Protein AF-A0A419E2U8-F1 (afdb_monomer)

Radius of gyration: 15.97 Å; Cα contacts (8 Å, |Δi|>4): 350; chains: 1; bounding box: 41×36×39 Å

pLDDT: mean 82.04, std 13.64, range [42.69, 96.94]

Solvent-accessible surface area (backbone atoms only — not comparable to full-atom values): 11190 Å² total; per-residue (Å²): 131,61,58,68,60,50,24,35,53,51,49,56,46,41,48,72,59,41,67,82,47,92,55,50,79,77,47,72,40,82,91,76,31,38,36,32,27,41,27,48,55,32,80,34,79,90,74,72,41,79,43,27,34,20,37,41,34,72,68,65,92,64,87,49,47,66,54,50,54,51,47,52,36,51,36,53,30,52,52,39,51,45,44,72,74,39,67,88,48,46,83,31,38,56,82,36,66,28,40,28,19,40,77,90,64,47,58,69,38,33,38,27,50,30,80,27,60,81,73,74,36,58,72,46,78,64,30,61,64,56,68,68,58,42,66,73,66,37,68,93,38,43,37,75,84,41,43,42,57,24,19,28,30,45,68,95,41,70,34,39,80,45,57,61,68,57,47,55,89,83,60,58,69,73,64,33,70,80,34,75,60,40,60,42,36,52,51,42,62,77,45,40,76,61,36,49,45,39,46,80,78,42,101

Nearest PDB structures (foldseek):
  5flf-assembly4_D  TM=5.227E-01  e=3.145E-01  Homo sapiens
  6p68-assembly2_B  TM=4.411E-01  e=4.607E-01  Homo sapiens
  4xcu-assembly1_A  TM=4.404E-01  e=1.196E+00  Homo sapiens
  5osy-assembly1_A  TM=3.918E-01  e=5.167E+00  Homo sapiens
  6fg9-assembly1_A  TM=4.759E-01  e=7.568E+00  Mus musculus

Mean predicted aligned error: 6.58 Å

Sequence (203 aa):
MYYLSRNKEVIAEAKRFFIPKKGIRVGDTSSAGVAFTLLGSFPSLVLGREVFIGLKEYTESGDNTWRLKLRATLELSTITIIAEHIEQMREDLPAFYALLKDVKGIPIGILMEDFSEGGKVHISGTCSIPSEVTSLFGEDVLESDYTCNAGFYVGNRIKYGDFYPFFQTYQMEKALARHPMNQVMRLVTRNMWKHTFRLGKDL

Structure (mmCIF, N/CA/C/O backbone):
data_AF-A0A419E2U8-F1
#
_entry.id   AF-A0A419E2U8-F1
#
loop_
_atom_site.group_PDB
_atom_site.id
_atom_site.type_symbol
_atom_site.label_atom_id
_atom_site.label_alt_id
_atom_site.label_comp_id
_atom_site.label_asym_id
_atom_site.label_entity_id
_atom_site.label_seq_id
_atom_site.pdbx_PDB_ins_code
_atom_site.Cartn_x
_atom_site.Cartn_y
_atom_site.Cartn_z
_atom_site.occupancy
_atom_site.B_iso_or_equiv
_atom_site.auth_seq_id
_atom_site.auth_comp_id
_atom_site.auth_asym_id
_atom_site.auth_atom_id
_atom_site.pdbx_PDB_model_num
ATOM 1 N N . MET A 1 1 ? -12.754 2.784 -12.036 1.00 66.81 1 MET A N 1
ATOM 2 C CA . MET A 1 1 ? -12.260 3.943 -11.252 1.00 66.81 1 MET A CA 1
ATOM 3 C C . MET A 1 1 ? -10.744 3.818 -11.123 1.00 66.81 1 MET A C 1
ATOM 5 O O . MET A 1 1 ? -10.289 2.711 -10.875 1.00 66.81 1 MET A O 1
ATOM 9 N N . TYR A 1 2 ? -9.972 4.898 -11.306 1.00 89.12 2 TYR A N 1
ATOM 10 C CA . TYR A 1 2 ? -8.511 4.877 -11.109 1.00 89.12 2 TYR A CA 1
ATOM 11 C C . TYR A 1 2 ? -8.144 4.565 -9.652 1.00 89.12 2 TYR A C 1
ATOM 13 O O . TYR A 1 2 ? -8.822 5.037 -8.733 1.00 89.12 2 TYR A O 1
ATOM 21 N N . TYR A 1 3 ? -7.057 3.814 -9.439 1.00 93.69 3 TYR A N 1
ATOM 22 C CA . TYR A 1 3 ? -6.659 3.337 -8.109 1.00 93.69 3 TYR A CA 1
ATOM 23 C C . TYR A 1 3 ? -6.489 4.480 -7.103 1.00 93.69 3 TYR A C 1
ATOM 25 O O . TYR A 1 3 ? -7.039 4.420 -6.007 1.00 93.69 3 TYR A O 1
ATOM 33 N N . LEU A 1 4 ? -5.793 5.560 -7.477 1.00 94.00 4 LEU A N 1
ATOM 34 C CA . LEU A 1 4 ? -5.556 6.696 -6.577 1.00 94.00 4 LEU A CA 1
ATOM 35 C C . LEU A 1 4 ? -6.850 7.410 -6.163 1.00 94.00 4 LEU A C 1
ATOM 37 O O . LEU A 1 4 ? -6.965 7.843 -5.015 1.00 94.00 4 LEU A O 1
ATOM 41 N N . SER A 1 5 ? -7.832 7.509 -7.062 1.00 94.19 5 SER A N 1
ATOM 42 C CA . SER A 1 5 ? -9.140 8.094 -6.742 1.00 94.19 5 SER A CA 1
ATOM 43 C C . SER A 1 5 ? -9.885 7.232 -5.727 1.00 94.19 5 SER A C 1
ATOM 45 O O . SER A 1 5 ? -10.277 7.744 -4.680 1.00 94.19 5 SER A O 1
ATOM 47 N N . ARG A 1 6 ? -9.963 5.914 -5.972 1.00 94.88 6 ARG A N 1
ATOM 48 C CA . ARG A 1 6 ? -10.552 4.947 -5.030 1.00 94.88 6 ARG A CA 1
ATOM 49 C C . ARG A 1 6 ? -9.846 4.992 -3.677 1.00 94.88 6 ARG A C 1
ATOM 51 O O . ARG A 1 6 ? -10.492 5.121 -2.647 1.00 94.88 6 ARG A O 1
ATOM 58 N N . ASN A 1 7 ? -8.514 4.946 -3.678 1.00 96.25 7 ASN A N 1
ATOM 59 C CA . ASN A 1 7 ? -7.695 4.961 -2.468 1.00 96.25 7 ASN A CA 1
ATOM 60 C C . ASN A 1 7 ? -7.979 6.204 -1.611 1.00 96.25 7 ASN A C 1
ATOM 62 O O . ASN A 1 7 ? -8.134 6.104 -0.399 1.00 96.25 7 ASN A O 1
ATOM 66 N N . LYS A 1 8 ? -8.097 7.383 -2.237 1.00 95.50 8 LYS A N 1
ATOM 67 C CA . LYS A 1 8 ? -8.453 8.626 -1.539 1.00 95.50 8 LYS A CA 1
ATOM 68 C C . LYS A 1 8 ? -9.823 8.526 -0.857 1.00 95.50 8 LYS A C 1
ATOM 70 O O . LYS A 1 8 ? -9.966 8.999 0.268 1.00 95.50 8 LYS A O 1
ATOM 75 N N . GLU A 1 9 ? -10.820 7.969 -1.538 1.00 96.19 9 GLU A N 1
ATOM 76 C CA . GLU A 1 9 ? -12.177 7.832 -0.999 1.00 96.19 9 GLU A CA 1
ATOM 77 C C . GLU A 1 9 ? -12.221 6.834 0.163 1.00 96.19 9 GLU A C 1
ATOM 79 O O . GLU A 1 9 ? -12.721 7.176 1.233 1.00 96.19 9 GLU A O 1
ATOM 84 N N . VAL A 1 10 ? -11.588 5.667 0.012 1.00 95.94 10 VAL A N 1
ATOM 85 C CA . VAL A 1 10 ? -11.498 4.650 1.075 1.00 95.94 10 VAL A CA 1
ATOM 86 C C . VAL A 1 10 ? -10.745 5.187 2.296 1.00 95.94 10 VAL A C 1
ATOM 88 O O . VAL A 1 10 ? -11.171 4.981 3.428 1.00 95.94 10 VAL A O 1
ATOM 91 N N . ILE A 1 11 ? -9.665 5.952 2.098 1.00 95.38 11 ILE A N 1
ATOM 92 C CA . ILE A 1 11 ? -8.964 6.622 3.204 1.00 95.38 11 ILE A CA 1
ATOM 93 C C . ILE A 1 11 ? -9.882 7.632 3.899 1.00 95.38 11 ILE A C 1
ATOM 95 O O . ILE A 1 11 ? -9.866 7.723 5.123 1.00 95.38 11 ILE A O 1
ATOM 99 N N . ALA A 1 12 ? -10.684 8.396 3.154 1.00 94.69 12 ALA A N 1
ATOM 100 C CA . ALA A 1 12 ? -11.620 9.347 3.750 1.00 94.69 12 ALA A CA 1
ATOM 101 C C . ALA A 1 12 ? -12.707 8.652 4.591 1.00 94.69 12 ALA A C 1
ATOM 103 O O . ALA A 1 12 ? -13.109 9.204 5.614 1.00 94.69 12 ALA A O 1
ATOM 104 N N . GLU A 1 13 ? -13.152 7.457 4.196 1.00 94.81 13 GLU A N 1
ATOM 105 C CA . GLU A 1 13 ? -14.046 6.613 5.001 1.00 94.81 13 GLU A CA 1
ATOM 106 C C . GLU A 1 13 ? -13.346 6.056 6.240 1.00 94.81 13 GLU A C 1
ATOM 108 O O . GLU A 1 13 ? -13.878 6.179 7.342 1.00 94.81 13 GLU A O 1
ATOM 113 N N . ALA A 1 14 ? -12.128 5.527 6.089 1.00 93.62 14 ALA A N 1
ATOM 114 C CA . ALA A 1 14 ? -11.343 5.026 7.213 1.00 93.62 14 ALA A CA 1
ATOM 115 C C . ALA A 1 14 ? -11.179 6.113 8.287 1.00 93.62 14 ALA A C 1
ATOM 117 O O . ALA A 1 14 ? -11.444 5.868 9.454 1.00 93.62 14 ALA A O 1
ATOM 118 N N . LYS A 1 15 ? -10.867 7.358 7.909 1.00 92.12 15 LYS A N 1
ATOM 119 C CA . LYS A 1 15 ? -10.757 8.483 8.862 1.00 92.12 15 LYS A CA 1
ATOM 120 C C . LYS A 1 15 ? -12.044 8.797 9.634 1.00 92.12 15 LYS A C 1
ATOM 122 O O . LYS A 1 15 ? -12.001 9.514 10.622 1.00 92.12 15 LYS A O 1
ATOM 127 N N . ARG A 1 16 ? -13.202 8.343 9.153 1.00 90.25 16 ARG A N 1
ATOM 128 C CA . ARG A 1 16 ? -14.502 8.576 9.801 1.00 90.25 16 ARG A CA 1
ATOM 129 C C . ARG A 1 16 ? -14.940 7.399 10.657 1.00 90.25 16 ARG A C 1
ATOM 131 O O . ARG A 1 16 ? -15.599 7.607 11.668 1.00 90.25 16 ARG A O 1
ATOM 138 N N . PHE A 1 17 ? -14.632 6.183 10.216 1.00 89.62 17 PHE A N 1
ATOM 139 C CA . PHE A 1 17 ? -15.236 4.968 10.759 1.00 89.62 17 PHE A CA 1
ATOM 140 C C . PHE A 1 17 ? -14.238 4.039 11.446 1.00 89.62 17 PHE A C 1
ATOM 142 O O . PHE A 1 17 ? -14.640 3.217 12.267 1.00 89.62 17 PHE A O 1
ATOM 149 N N . PHE A 1 18 ? -12.948 4.149 11.133 1.00 89.00 18 PHE A N 1
ATOM 150 C CA . PHE A 1 18 ? -11.931 3.292 11.718 1.00 89.00 18 PHE A CA 1
ATOM 151 C C . PHE A 1 18 ? -11.462 3.831 13.068 1.00 89.00 18 PHE A C 1
ATOM 153 O O . PHE A 1 18 ? -10.912 4.925 13.169 1.00 89.00 18 PHE A O 1
ATOM 160 N N . ILE A 1 19 ? -11.617 3.002 14.098 1.00 83.00 19 ILE A N 1
ATOM 161 C CA . ILE A 1 19 ? -11.071 3.231 15.433 1.00 83.00 19 ILE A CA 1
ATOM 162 C C . ILE A 1 19 ? -9.976 2.179 15.657 1.00 83.00 19 ILE A C 1
ATOM 164 O O . ILE A 1 19 ? -10.308 0.997 15.801 1.00 83.00 19 ILE A O 1
ATOM 168 N N . PRO A 1 20 ? -8.684 2.561 15.677 1.00 78.75 20 PRO A N 1
ATOM 169 C CA . PRO A 1 20 ? -7.601 1.612 15.869 1.00 78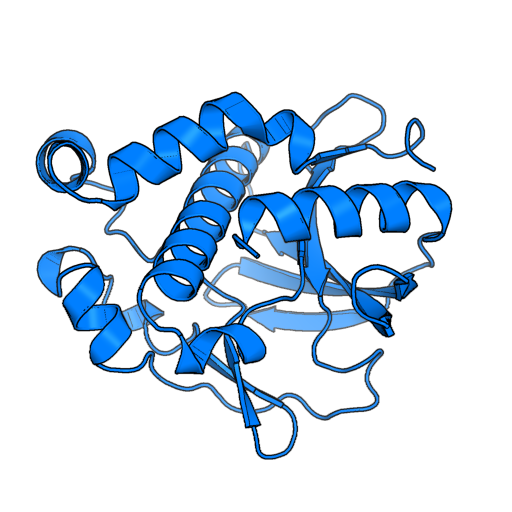.75 20 PRO A CA 1
ATOM 170 C C . PRO A 1 20 ? -7.734 0.901 17.207 1.00 78.75 20 PRO A C 1
ATOM 172 O O . PRO A 1 20 ? -7.899 1.530 18.255 1.00 78.75 20 PRO A O 1
ATOM 175 N N . LYS A 1 21 ? -7.618 -0.424 17.178 1.00 80.00 21 LYS A N 1
ATOM 176 C CA . LYS A 1 21 ? -7.523 -1.246 18.382 1.00 80.00 21 LYS A CA 1
ATOM 177 C C . LYS A 1 21 ? -6.061 -1.579 18.656 1.00 80.00 21 LYS A C 1
ATOM 179 O O . LYS A 1 21 ? -5.200 -1.442 17.786 1.00 80.00 21 LYS A O 1
ATOM 184 N N . LYS A 1 22 ? -5.775 -2.039 19.879 1.00 75.75 22 LYS A N 1
ATOM 185 C CA . LYS A 1 22 ? -4.474 -2.643 20.185 1.00 75.75 22 LYS A CA 1
ATOM 186 C C . LYS A 1 22 ? -4.270 -3.811 19.225 1.00 75.75 22 LYS A C 1
ATOM 188 O O . LYS A 1 22 ? -5.058 -4.755 19.237 1.00 75.75 22 LYS A O 1
ATOM 193 N N . GLY A 1 23 ? -3.255 -3.693 18.381 1.00 77.25 23 GLY A N 1
ATOM 194 C CA . GLY A 1 23 ? -3.074 -4.622 17.288 1.00 77.25 23 GLY A CA 1
ATOM 195 C C . GLY A 1 23 ? -2.450 -5.951 17.689 1.00 77.25 23 GLY A C 1
ATOM 196 O O . GLY A 1 23 ? -1.836 -6.071 18.752 1.00 77.25 23 GLY A O 1
ATOM 197 N N . ILE A 1 24 ? -2.612 -6.943 16.816 1.00 80.50 24 ILE A N 1
ATOM 198 C CA . ILE A 1 24 ? -1.982 -8.263 16.929 1.00 80.50 24 ILE A CA 1
ATOM 199 C C . ILE A 1 24 ? -0.955 -8.372 15.804 1.00 80.50 24 ILE A C 1
ATOM 201 O O . ILE A 1 24 ? -1.293 -8.176 14.638 1.00 80.50 24 ILE A O 1
ATOM 205 N N . ARG A 1 25 ? 0.302 -8.664 16.149 1.00 80.75 25 ARG A N 1
ATOM 206 C CA . ARG A 1 25 ? 1.360 -8.953 15.173 1.00 80.75 25 ARG A CA 1
ATOM 207 C C . ARG A 1 25 ? 1.021 -10.273 14.478 1.00 80.75 25 ARG A C 1
ATOM 209 O O . ARG A 1 25 ? 0.902 -11.292 15.152 1.00 80.75 25 ARG A O 1
ATOM 216 N N . VAL A 1 26 ? 0.856 -10.245 13.161 1.00 73.38 26 VAL A N 1
ATOM 217 C CA . VAL A 1 26 ? 0.439 -11.407 12.351 1.00 73.38 26 VAL A CA 1
ATOM 218 C C . VAL A 1 26 ? 1.459 -11.792 11.278 1.00 73.38 26 VAL A C 1
ATOM 220 O O . VAL A 1 26 ? 1.310 -12.831 10.647 1.00 73.38 26 VAL A O 1
ATOM 223 N N . GLY A 1 27 ? 2.515 -10.996 11.096 1.00 69.25 27 GLY A N 1
ATOM 224 C CA . GLY A 1 27 ? 3.609 -11.313 10.183 1.00 69.25 27 GLY A CA 1
ATOM 225 C C . GLY A 1 27 ? 4.912 -10.622 10.574 1.00 69.25 27 GLY A C 1
ATOM 226 O O . GLY A 1 27 ? 4.907 -9.508 11.112 1.00 69.25 27 GLY A O 1
ATOM 227 N N . ASP A 1 28 ? 6.022 -11.304 10.312 1.00 70.38 28 ASP A N 1
ATOM 228 C CA . ASP A 1 28 ? 7.375 -10.765 10.399 1.00 70.38 28 ASP A CA 1
ATOM 229 C C . ASP A 1 28 ? 8.224 -11.378 9.285 1.00 70.38 28 ASP A C 1
ATOM 231 O O . ASP A 1 28 ? 8.324 -12.603 9.176 1.00 70.38 28 ASP A O 1
ATOM 235 N N . THR A 1 29 ? 8.829 -10.526 8.469 1.00 65.94 29 THR A N 1
ATOM 236 C CA . THR A 1 29 ? 9.811 -10.921 7.467 1.00 65.94 29 THR A CA 1
ATOM 237 C C . THR A 1 29 ? 11.173 -10.457 7.965 1.00 65.94 29 THR A C 1
ATOM 239 O O . THR A 1 29 ? 11.607 -9.341 7.672 1.00 65.94 29 THR A O 1
ATOM 242 N N . SER A 1 30 ? 11.857 -11.318 8.724 1.00 56.22 30 SER A N 1
ATOM 243 C CA . SER A 1 30 ? 13.135 -11.008 9.382 1.00 56.22 30 SER A CA 1
ATOM 244 C C . SER A 1 30 ? 14.242 -10.589 8.407 1.00 56.22 30 SER A C 1
ATOM 246 O O . SER A 1 30 ? 15.078 -9.761 8.757 1.00 56.22 30 SER A O 1
ATOM 248 N N . SER A 1 31 ? 14.222 -11.105 7.174 1.00 57.66 31 SER A N 1
ATOM 249 C CA . SER A 1 31 ? 15.150 -10.732 6.098 1.00 57.66 31 SER A CA 1
ATOM 250 C C . SER A 1 31 ? 14.875 -9.351 5.495 1.00 57.66 31 SER A C 1
ATOM 252 O O . SER A 1 31 ? 15.809 -8.694 5.047 1.00 57.66 31 SER A O 1
ATOM 254 N N . ALA A 1 32 ? 13.618 -8.898 5.495 1.00 58.47 32 ALA A N 1
ATOM 255 C CA . ALA A 1 32 ? 13.210 -7.605 4.938 1.00 58.47 32 ALA A CA 1
ATOM 256 C C . ALA A 1 32 ? 13.019 -6.519 6.013 1.00 58.47 32 ALA A C 1
ATOM 258 O O . ALA A 1 32 ? 12.781 -5.357 5.684 1.00 58.47 32 ALA A O 1
ATOM 259 N N . GLY A 1 33 ? 13.085 -6.894 7.295 1.00 70.44 33 GLY A N 1
ATOM 260 C CA . GLY A 1 33 ? 12.792 -6.002 8.411 1.00 70.44 33 GLY A CA 1
ATOM 261 C C . GLY A 1 33 ? 11.363 -5.461 8.354 1.00 70.44 33 GLY A C 1
ATOM 262 O O . GLY A 1 33 ? 11.151 -4.284 8.632 1.00 70.44 33 GLY A O 1
ATOM 263 N N . VAL A 1 34 ? 10.390 -6.281 7.941 1.00 77.06 34 VAL A N 1
ATOM 264 C CA . VAL A 1 34 ? 8.983 -5.872 7.797 1.00 77.06 34 VAL A CA 1
ATOM 265 C C . VAL A 1 34 ? 8.115 -6.587 8.816 1.00 77.06 34 VAL A C 1
ATOM 267 O O . VAL A 1 34 ? 8.168 -7.799 8.985 1.00 77.06 34 VAL A O 1
ATOM 270 N N . ALA A 1 35 ? 7.270 -5.807 9.463 1.00 83.69 35 ALA A N 1
ATOM 271 C CA . ALA A 1 35 ? 6.256 -6.210 10.410 1.00 83.69 35 ALA A CA 1
ATOM 272 C C . ALA A 1 35 ? 4.864 -6.025 9.824 1.00 83.69 35 ALA A C 1
ATOM 274 O O . ALA A 1 35 ? 4.617 -4.996 9.192 1.00 83.69 35 ALA A O 1
ATOM 275 N N . PHE A 1 36 ? 3.927 -6.913 10.150 1.00 87.31 36 PHE A N 1
ATOM 276 C CA . PHE A 1 36 ? 2.511 -6.645 9.916 1.00 87.31 36 PHE A CA 1
ATOM 277 C C . PHE A 1 36 ? 1.680 -6.838 11.183 1.00 87.31 36 PHE A C 1
ATOM 279 O O . PHE A 1 36 ? 1.708 -7.900 11.811 1.00 87.31 36 PHE A O 1
ATOM 286 N N . THR A 1 37 ? 0.934 -5.799 11.549 1.00 90.19 37 THR A N 1
ATOM 287 C CA . THR A 1 37 ? 0.116 -5.736 12.762 1.00 90.19 37 THR A CA 1
ATOM 288 C C . THR A 1 37 ? -1.337 -5.440 12.388 1.00 90.19 37 THR A C 1
ATOM 290 O O . THR A 1 37 ? -1.641 -4.364 11.886 1.00 90.19 37 THR A O 1
ATOM 293 N N . LEU A 1 38 ? -2.261 -6.361 12.656 1.00 91.31 38 LEU A N 1
ATOM 294 C CA . LEU A 1 38 ? -3.702 -6.146 12.477 1.00 91.31 38 LEU A CA 1
ATOM 295 C C . LEU A 1 38 ? -4.191 -5.059 13.435 1.00 91.31 38 LEU A C 1
ATOM 297 O O . LEU A 1 38 ? -3.940 -5.175 14.630 1.00 91.31 38 LEU A O 1
ATOM 301 N N . LEU A 1 39 ? -4.935 -4.059 12.956 1.00 92.44 39 LEU A N 1
ATOM 302 C CA . LEU A 1 39 ? -5.448 -2.969 13.797 1.00 92.44 39 LEU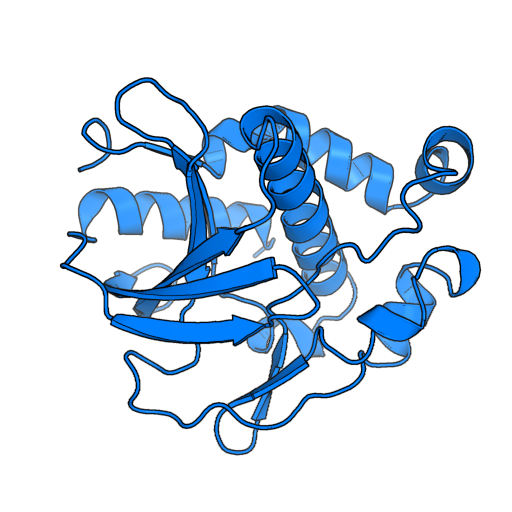 A CA 1
ATOM 303 C C . LEU A 1 39 ? -6.975 -2.941 13.955 1.00 92.44 39 LEU A C 1
ATOM 305 O O . LEU A 1 39 ? -7.475 -2.310 14.890 1.00 92.44 39 LEU A O 1
ATOM 309 N N . GLY A 1 40 ? -7.727 -3.590 13.066 1.00 93.12 40 GLY A N 1
ATOM 310 C CA . GLY A 1 40 ? -9.188 -3.641 13.132 1.00 93.12 40 GLY A CA 1
ATOM 311 C C . GLY A 1 40 ? -9.834 -3.634 11.754 1.00 93.12 40 GLY A C 1
ATOM 312 O O . GLY A 1 40 ? -9.244 -4.110 10.790 1.00 93.12 40 GLY A O 1
ATOM 313 N N . SER A 1 41 ? -11.050 -3.104 11.669 1.00 95.00 41 SER A N 1
ATOM 314 C CA . SER A 1 41 ? -11.808 -3.018 10.424 1.00 95.00 41 SER A CA 1
ATOM 315 C C . SER A 1 41 ? -12.770 -1.828 10.433 1.00 95.00 41 SER A C 1
ATOM 317 O O . SER A 1 41 ? -12.991 -1.215 11.484 1.00 95.00 41 SER A O 1
ATOM 319 N N . PHE A 1 42 ? -13.303 -1.486 9.263 1.00 95.81 42 PHE A N 1
ATOM 320 C CA . PHE A 1 42 ? -14.411 -0.546 9.110 1.00 95.81 42 PHE A CA 1
ATOM 321 C C . PHE A 1 42 ? -15.293 -0.925 7.904 1.00 95.81 42 PHE A C 1
ATOM 323 O O . PHE A 1 42 ? -14.785 -1.493 6.930 1.00 95.81 42 PHE A O 1
ATOM 330 N N . PRO A 1 43 ? -16.588 -0.563 7.908 1.00 96.62 43 PRO A N 1
ATOM 331 C CA . PRO A 1 43 ? -17.443 -0.721 6.738 1.00 96.62 43 PRO A CA 1
ATOM 332 C C . PRO A 1 43 ? -17.118 0.354 5.692 1.00 96.62 43 PRO A C 1
ATOM 334 O O . PRO A 1 43 ? -17.196 1.551 5.976 1.00 96.62 43 PRO A O 1
ATOM 337 N N . SER A 1 44 ? -16.782 -0.059 4.468 1.00 96.94 44 SER A N 1
ATOM 338 C CA . SER A 1 44 ? -16.550 0.847 3.338 1.00 96.94 44 SER A CA 1
ATOM 339 C C . SER A 1 44 ? -17.771 0.883 2.423 1.00 96.94 44 SER A C 1
ATOM 341 O O . SER A 1 44 ? -18.162 -0.141 1.858 1.00 96.94 44 SER A O 1
ATOM 343 N N . LEU A 1 45 ? -18.358 2.068 2.232 1.00 95.94 45 LEU A N 1
ATOM 344 C CA . LEU A 1 45 ? -19.459 2.258 1.283 1.00 95.94 45 LEU A CA 1
ATOM 345 C C . LEU A 1 45 ? -18.923 2.298 -0.151 1.00 95.94 45 LEU A C 1
ATOM 347 O O . LEU A 1 45 ? -19.562 1.763 -1.052 1.00 95.94 45 LEU A O 1
ATOM 351 N N . VAL A 1 46 ? -17.724 2.861 -0.346 1.00 94.94 46 VAL A N 1
ATOM 352 C CA . VAL A 1 46 ? -17.012 2.888 -1.640 1.00 94.94 46 VAL A CA 1
ATOM 353 C C . VAL A 1 46 ? -16.777 1.479 -2.185 1.00 94.94 46 VAL A C 1
ATOM 355 O O . VAL A 1 46 ? -16.889 1.256 -3.389 1.00 94.94 46 VAL A O 1
ATOM 358 N N . LEU A 1 47 ? -16.440 0.526 -1.312 1.00 94.88 47 LEU A N 1
ATOM 359 C CA . LEU A 1 47 ? -16.151 -0.859 -1.697 1.00 94.88 47 LEU A CA 1
ATOM 360 C C . LEU A 1 47 ? -17.333 -1.811 -1.479 1.00 94.88 47 LEU A C 1
ATOM 362 O O . LEU A 1 47 ? -17.258 -2.963 -1.901 1.00 94.88 47 LEU A O 1
ATOM 366 N N . GLY A 1 48 ? -18.397 -1.360 -0.808 1.00 96.06 48 GLY A N 1
ATOM 367 C CA . GLY A 1 48 ? -19.574 -2.173 -0.493 1.00 96.06 48 GLY A CA 1
ATOM 368 C C . GLY A 1 48 ? -19.294 -3.359 0.437 1.00 96.06 48 GLY A C 1
ATOM 369 O O . GLY A 1 48 ? -20.035 -4.340 0.402 1.00 96.06 48 GLY A O 1
ATOM 370 N N . ARG A 1 49 ? -18.219 -3.311 1.236 1.00 95.69 49 ARG A N 1
ATOM 371 C CA . ARG A 1 49 ? -17.804 -4.405 2.131 1.00 95.69 49 ARG A CA 1
ATOM 372 C C . ARG A 1 49 ? -17.058 -3.905 3.363 1.00 95.69 49 ARG A C 1
ATOM 374 O O . ARG A 1 49 ? -16.585 -2.771 3.405 1.00 95.69 49 ARG A O 1
ATOM 381 N N . GLU A 1 50 ? -16.914 -4.787 4.345 1.00 96.25 50 GLU A N 1
ATOM 382 C CA . GLU A 1 50 ? -15.989 -4.583 5.458 1.00 96.25 50 GLU A CA 1
ATOM 383 C C . GLU A 1 50 ? -14.539 -4.609 4.945 1.00 96.25 50 GLU A C 1
ATOM 385 O O . GLU A 1 50 ? -14.158 -5.476 4.150 1.00 96.25 50 GLU A O 1
ATOM 390 N N . VAL A 1 51 ? -13.729 -3.656 5.403 1.00 96.62 51 VAL A N 1
ATOM 391 C CA . VAL A 1 51 ? -12.300 -3.562 5.096 1.00 96.62 51 VAL A CA 1
ATOM 392 C C . VAL A 1 51 ? -11.518 -3.770 6.378 1.00 96.62 51 VAL A C 1
ATOM 394 O O . VAL A 1 51 ? -11.627 -2.980 7.316 1.00 96.62 51 VAL A O 1
ATOM 397 N N . PHE A 1 52 ? -10.701 -4.816 6.407 1.00 95.62 52 PHE A N 1
ATOM 398 C CA . PHE A 1 52 ? -9.765 -5.063 7.495 1.00 95.62 52 PHE A CA 1
ATOM 399 C C . PHE A 1 52 ? -8.493 -4.249 7.265 1.00 95.62 52 PHE A C 1
ATOM 401 O O . PHE A 1 52 ? -8.020 -4.121 6.137 1.00 95.62 52 PHE A O 1
ATOM 408 N N . ILE A 1 53 ? -7.965 -3.656 8.331 1.00 95.31 53 ILE A N 1
ATOM 409 C CA . ILE A 1 53 ? -6.813 -2.759 8.295 1.00 95.31 53 ILE A CA 1
ATOM 410 C C . ILE A 1 53 ? -5.658 -3.401 9.045 1.00 95.31 53 ILE A C 1
ATOM 412 O O . ILE A 1 53 ? -5.775 -3.724 10.232 1.00 95.31 53 ILE A O 1
ATOM 416 N N . GLY A 1 54 ? -4.514 -3.471 8.377 1.00 93.94 54 GLY A N 1
ATOM 417 C CA . GLY A 1 54 ? -3.234 -3.759 8.997 1.00 93.94 54 GLY A CA 1
ATOM 418 C C . GLY A 1 54 ? -2.267 -2.584 8.914 1.00 93.94 54 GLY A C 1
ATOM 419 O O . GLY A 1 54 ? -2.407 -1.666 8.101 1.00 93.94 54 GLY A O 1
ATOM 420 N N . LEU A 1 55 ? -1.284 -2.625 9.800 1.00 92.94 55 LEU A N 1
ATOM 421 C CA . LEU A 1 55 ? -0.156 -1.720 9.879 1.00 92.94 55 LEU A CA 1
ATOM 422 C C . LEU A 1 55 ? 1.097 -2.469 9.446 1.00 92.94 55 LEU A C 1
ATOM 424 O O . LEU A 1 55 ? 1.528 -3.406 10.116 1.00 92.94 55 LEU A O 1
ATOM 428 N N . LYS A 1 56 ? 1.684 -2.012 8.345 1.00 90.38 56 LYS A N 1
ATOM 429 C CA . LYS A 1 56 ? 3.004 -2.420 7.884 1.00 90.38 56 LYS A CA 1
ATOM 430 C C . LYS A 1 56 ? 4.055 -1.505 8.515 1.00 90.38 56 LYS A C 1
ATOM 432 O O . LYS A 1 56 ? 4.023 -0.286 8.311 1.00 90.38 56 LYS A O 1
ATOM 437 N N . GLU A 1 57 ? 4.965 -2.082 9.295 1.00 86.19 57 GLU A N 1
ATOM 438 C CA . GLU A 1 57 ? 6.043 -1.366 9.997 1.00 86.19 57 GLU A CA 1
ATOM 439 C C . GLU A 1 57 ? 7.399 -1.872 9.499 1.00 86.19 57 GLU A C 1
ATOM 441 O O . GLU A 1 57 ? 7.529 -3.033 9.120 1.00 86.19 57 GLU A O 1
ATOM 446 N N . TYR A 1 58 ? 8.414 -1.011 9.507 1.00 78.25 58 TYR A N 1
ATOM 447 C CA . TYR A 1 58 ? 9.767 -1.375 9.090 1.00 78.25 58 TYR A CA 1
ATOM 448 C C . TYR A 1 58 ? 10.695 -1.280 10.299 1.00 78.25 58 TYR A C 1
ATOM 450 O O . TYR A 1 58 ? 10.763 -0.237 10.951 1.00 78.25 58 TYR A O 1
ATOM 458 N N . THR A 1 59 ? 11.363 -2.382 10.623 1.00 69.00 59 THR A N 1
ATOM 459 C CA . THR A 1 59 ? 12.128 -2.583 11.859 1.00 69.00 59 THR A CA 1
ATOM 460 C C . THR A 1 59 ? 13.607 -2.214 11.731 1.00 69.00 59 THR A C 1
ATOM 462 O O . THR A 1 59 ? 14.316 -2.239 12.736 1.00 69.00 59 THR A O 1
ATOM 465 N N . GLU A 1 60 ? 14.087 -1.829 10.541 1.00 64.69 60 GLU A N 1
ATOM 466 C CA . GLU A 1 60 ? 15.471 -1.377 10.353 1.00 64.69 60 GLU A CA 1
ATOM 467 C C . GLU A 1 60 ? 15.794 -0.171 11.256 1.00 64.69 60 GLU A C 1
ATOM 469 O O . GLU A 1 60 ? 15.077 0.826 11.296 1.00 64.69 60 GLU A O 1
ATOM 474 N N . SER A 1 61 ? 16.894 -0.254 12.000 1.00 47.03 61 SER A N 1
ATOM 475 C CA . SER A 1 61 ? 17.346 0.752 12.961 1.00 47.03 61 SER A CA 1
ATOM 476 C C . SER A 1 61 ? 18.109 1.893 12.267 1.00 47.03 61 SER A C 1
ATOM 478 O O . SER A 1 61 ? 19.327 1.827 12.105 1.00 47.03 61 SER A O 1
ATOM 480 N N . GLY A 1 62 ? 17.404 2.944 11.843 1.00 56.31 62 GLY A N 1
ATOM 481 C CA . GLY A 1 62 ? 17.974 4.185 11.295 1.00 56.31 62 GLY A CA 1
ATOM 482 C C . GLY A 1 62 ? 16.968 5.343 11.333 1.00 56.31 62 GLY A C 1
ATOM 483 O O . GLY A 1 62 ? 15.864 5.171 11.844 1.00 56.31 62 GLY A O 1
ATOM 484 N N . ASP A 1 63 ? 17.318 6.533 10.814 1.00 57.22 63 ASP A N 1
ATOM 485 C CA . ASP A 1 63 ? 16.343 7.627 10.626 1.00 57.22 63 ASP A CA 1
ATOM 486 C C . ASP A 1 63 ? 15.282 7.196 9.599 1.00 57.22 63 ASP A C 1
ATOM 488 O O . ASP A 1 63 ? 15.408 7.377 8.384 1.00 57.22 63 ASP A O 1
ATOM 492 N N . ASN A 1 64 ? 14.248 6.537 10.116 1.00 64.06 64 ASN A N 1
ATOM 493 C CA . ASN A 1 64 ? 13.230 5.829 9.355 1.00 64.06 64 ASN A CA 1
ATOM 494 C C . ASN A 1 64 ? 12.221 6.770 8.702 1.00 64.06 64 ASN A C 1
ATOM 496 O O . ASN A 1 64 ? 11.453 6.349 7.840 1.00 64.06 64 ASN A O 1
ATOM 500 N N . THR A 1 65 ? 12.236 8.054 9.056 1.00 66.75 65 THR A N 1
ATOM 501 C CA . THR A 1 65 ? 11.198 9.002 8.655 1.00 66.75 65 THR A CA 1
ATOM 502 C C . THR A 1 65 ? 11.195 9.250 7.147 1.00 66.75 65 THR A C 1
ATOM 504 O O . THR A 1 65 ? 10.159 9.145 6.479 1.00 66.75 65 THR A O 1
ATOM 507 N N . TRP A 1 66 ? 12.364 9.577 6.586 1.00 71.06 66 TRP A N 1
ATOM 508 C CA . TRP A 1 66 ? 12.503 9.841 5.153 1.00 71.06 66 TRP A CA 1
ATOM 509 C C . TRP A 1 66 ? 12.396 8.547 4.339 1.00 71.06 66 TRP A C 1
ATOM 511 O O . TRP A 1 66 ? 11.745 8.541 3.291 1.00 71.06 66 TRP A O 1
ATOM 521 N N . ARG A 1 67 ? 12.955 7.444 4.861 1.00 78.56 67 ARG A N 1
ATOM 522 C CA . ARG A 1 67 ? 12.893 6.114 4.240 1.00 78.56 67 ARG A CA 1
ATOM 523 C C . ARG A 1 67 ? 11.459 5.634 4.117 1.00 78.56 67 ARG A C 1
ATOM 525 O O . ARG A 1 67 ? 11.056 5.213 3.041 1.00 78.56 67 ARG A O 1
ATOM 532 N N . LEU A 1 68 ? 10.660 5.769 5.171 1.00 85.12 68 LEU A N 1
ATOM 533 C CA . LEU A 1 68 ? 9.269 5.334 5.171 1.00 85.12 68 LEU A CA 1
ATOM 534 C C . LEU A 1 68 ? 8.417 6.128 4.179 1.00 85.12 68 LEU A C 1
ATOM 536 O O . LEU A 1 68 ? 7.618 5.551 3.444 1.00 85.12 68 LEU A O 1
ATOM 540 N N . LYS A 1 69 ? 8.612 7.450 4.101 1.00 86.56 69 LYS A N 1
ATOM 541 C CA . LYS A 1 69 ? 7.915 8.277 3.106 1.00 86.56 69 LYS A CA 1
ATOM 542 C C . LYS A 1 69 ? 8.304 7.888 1.677 1.00 86.56 69 LYS A C 1
ATOM 544 O O . LYS A 1 69 ? 7.430 7.825 0.809 1.00 86.56 69 LYS A O 1
ATOM 549 N N . LEU A 1 70 ? 9.592 7.649 1.428 1.00 83.62 70 LEU A N 1
ATOM 550 C CA . LEU A 1 70 ? 10.075 7.191 0.126 1.00 83.62 70 LEU A CA 1
ATOM 551 C C . LEU A 1 70 ? 9.479 5.821 -0.224 1.00 83.62 70 LEU A C 1
ATOM 553 O O . LEU A 1 70 ? 8.921 5.674 -1.307 1.00 83.62 70 LEU A O 1
ATOM 557 N N . ARG A 1 71 ? 9.499 4.867 0.711 1.00 83.50 71 ARG A N 1
ATOM 558 C CA . ARG A 1 71 ? 8.903 3.531 0.549 1.00 83.50 71 ARG A CA 1
ATOM 559 C C . ARG A 1 71 ? 7.416 3.605 0.236 1.00 83.50 71 ARG A C 1
ATOM 561 O O . ARG A 1 71 ? 7.000 3.102 -0.798 1.00 83.50 71 ARG A O 1
ATOM 568 N N . ALA A 1 72 ? 6.642 4.337 1.034 1.00 88.62 72 ALA A N 1
ATOM 569 C CA . ALA A 1 72 ? 5.217 4.526 0.776 1.00 88.62 72 ALA A CA 1
ATOM 570 C C . ALA A 1 72 ? 4.948 5.160 -0.600 1.00 88.62 72 ALA A C 1
ATOM 572 O O . ALA A 1 72 ? 3.967 4.826 -1.256 1.00 88.62 72 ALA A O 1
ATOM 573 N N . THR A 1 73 ? 5.823 6.065 -1.057 1.00 88.19 73 THR A N 1
ATOM 574 C CA . THR A 1 73 ? 5.729 6.669 -2.396 1.00 88.19 73 THR A CA 1
ATOM 575 C C . THR A 1 73 ? 5.986 5.642 -3.492 1.00 88.19 73 THR A C 1
ATOM 577 O O . THR A 1 73 ? 5.226 5.594 -4.459 1.00 88.19 73 THR A O 1
ATOM 580 N N . LEU A 1 74 ? 7.040 4.839 -3.350 1.00 84.62 74 LEU A N 1
ATOM 581 C CA . LEU A 1 74 ? 7.411 3.808 -4.316 1.00 84.62 74 LEU A CA 1
ATOM 582 C C . LEU A 1 74 ? 6.330 2.730 -4.404 1.00 84.62 74 LEU A C 1
ATOM 584 O O . LEU A 1 74 ? 5.789 2.523 -5.483 1.00 84.62 74 LEU A O 1
ATOM 588 N N . GLU A 1 75 ? 5.944 2.128 -3.278 1.00 87.88 75 GLU A N 1
ATOM 589 C CA . GLU A 1 75 ? 4.948 1.051 -3.243 1.0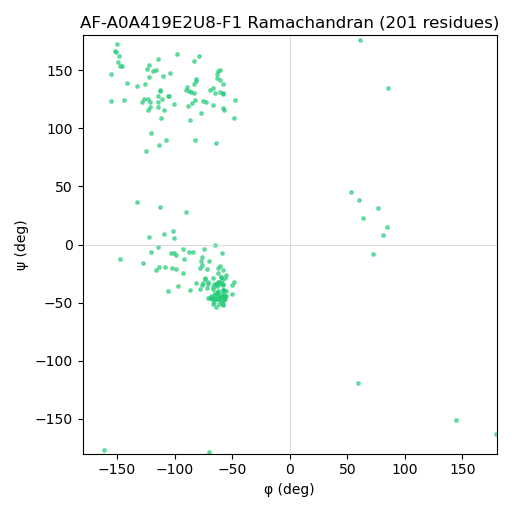0 87.88 75 GLU A CA 1
ATOM 590 C C . GLU A 1 75 ? 3.588 1.521 -3.782 1.00 87.88 75 GLU A C 1
ATOM 592 O O . GLU A 1 75 ? 3.009 0.867 -4.647 1.00 87.88 75 GLU A O 1
ATOM 597 N N . LEU A 1 76 ? 3.105 2.702 -3.372 1.00 91.88 76 LEU A N 1
ATOM 598 C CA . LEU A 1 76 ? 1.851 3.252 -3.900 1.00 91.88 76 LEU A CA 1
ATOM 599 C C . LEU A 1 76 ? 1.931 3.540 -5.409 1.00 91.88 76 LEU A C 1
ATOM 601 O O . LEU A 1 76 ? 0.936 3.376 -6.118 1.00 91.88 76 LEU A O 1
ATOM 605 N N . SER A 1 77 ? 3.098 3.953 -5.914 1.00 88.25 77 SER A N 1
ATOM 606 C CA . SER A 1 77 ? 3.302 4.157 -7.355 1.00 88.25 77 SER A CA 1
ATOM 607 C C . SER A 1 77 ? 3.272 2.832 -8.110 1.00 88.25 77 SER A C 1
ATOM 609 O O . SER A 1 77 ? 2.579 2.738 -9.120 1.00 88.25 77 SER A O 1
ATOM 611 N N . THR A 1 78 ? 3.946 1.801 -7.594 1.00 87.19 78 THR A N 1
ATOM 612 C CA . THR A 1 78 ? 3.933 0.444 -8.155 1.00 87.19 78 THR A CA 1
ATOM 613 C C . THR A 1 78 ? 2.514 -0.111 -8.217 1.00 87.19 78 THR A C 1
ATOM 615 O O . THR A 1 78 ? 2.057 -0.499 -9.290 1.00 87.19 78 THR A O 1
ATOM 618 N N . ILE A 1 79 ? 1.775 -0.057 -7.103 1.00 91.38 79 ILE A N 1
ATOM 619 C CA . ILE A 1 79 ? 0.379 -0.512 -7.031 1.00 91.38 79 ILE A CA 1
ATOM 620 C C . ILE A 1 79 ? -0.488 0.232 -8.052 1.00 91.38 79 ILE A C 1
ATOM 622 O O . ILE A 1 79 ? -1.285 -0.385 -8.754 1.00 91.38 79 ILE A O 1
ATOM 626 N N . THR A 1 80 ? -0.317 1.552 -8.167 1.00 91.62 80 THR A N 1
ATOM 627 C CA . THR A 1 80 ? -1.081 2.371 -9.120 1.00 91.62 80 THR A CA 1
ATOM 628 C C . THR A 1 80 ? -0.817 1.940 -10.560 1.00 91.62 80 THR A C 1
ATOM 630 O O . THR A 1 80 ? -1.760 1.744 -11.320 1.00 91.62 80 THR A O 1
ATOM 633 N N . ILE A 1 81 ? 0.450 1.740 -10.925 1.00 89.25 81 ILE A N 1
ATOM 634 C CA . ILE A 1 81 ? 0.846 1.341 -12.280 1.00 89.25 81 ILE A CA 1
ATOM 635 C C . ILE A 1 81 ? 0.296 -0.043 -12.626 1.00 89.25 81 ILE A C 1
ATOM 637 O O . ILE A 1 81 ? -0.312 -0.185 -13.687 1.00 89.25 81 ILE A O 1
ATOM 641 N N . ILE A 1 82 ? 0.441 -1.023 -11.724 1.00 89.69 82 ILE A N 1
ATOM 642 C CA . ILE A 1 82 ? -0.109 -2.375 -11.912 1.00 89.69 82 ILE A CA 1
ATOM 643 C C . ILE A 1 82 ? -1.629 -2.295 -12.070 1.00 89.69 82 ILE A C 1
ATOM 645 O O . ILE A 1 82 ? -2.168 -2.823 -13.035 1.00 89.69 82 ILE A O 1
ATOM 649 N N . ALA A 1 83 ? -2.326 -1.578 -11.185 1.00 92.75 83 ALA A N 1
ATOM 650 C CA . ALA A 1 83 ? -3.780 -1.448 -11.254 1.00 92.75 83 ALA A CA 1
ATOM 651 C C . ALA A 1 83 ? -4.267 -0.783 -12.555 1.00 92.75 83 ALA A C 1
ATOM 653 O O . ALA A 1 83 ? -5.364 -1.082 -13.031 1.00 92.75 83 ALA A O 1
ATOM 654 N N . GLU A 1 84 ? -3.487 0.136 -13.124 1.00 91.56 84 GLU A N 1
ATOM 655 C CA . GLU A 1 84 ? -3.845 0.855 -14.350 1.00 91.56 84 GLU A CA 1
ATOM 656 C C . GLU A 1 84 ? -3.554 0.058 -15.625 1.00 91.56 84 GLU A C 1
ATOM 658 O O . GLU A 1 84 ? -4.326 0.170 -16.576 1.00 91.56 84 GLU A O 1
ATOM 663 N N . HIS A 1 85 ? -2.503 -0.766 -15.637 1.00 91.12 85 HIS A N 1
ATOM 664 C CA . HIS A 1 85 ? -2.030 -1.449 -16.850 1.00 91.12 85 HIS A CA 1
ATOM 665 C C . HIS A 1 85 ? -2.309 -2.959 -16.871 1.00 91.12 85 HIS A C 1
ATOM 667 O O . HIS A 1 85 ? -2.302 -3.553 -17.944 1.00 91.12 85 HIS A O 1
ATOM 673 N N . ILE A 1 86 ? -2.568 -3.582 -15.718 1.00 91.19 86 ILE A N 1
ATOM 674 C CA . ILE A 1 86 ? -2.798 -5.026 -15.575 1.00 91.19 86 ILE A CA 1
ATOM 675 C C . ILE A 1 86 ? -4.145 -5.234 -14.871 1.00 91.19 86 ILE A C 1
ATOM 677 O O . ILE A 1 86 ? -4.231 -5.423 -13.656 1.00 91.19 86 ILE A O 1
ATOM 681 N N . GLU A 1 87 ? -5.230 -5.141 -15.642 1.00 91.69 87 GLU A N 1
ATOM 682 C CA . GLU A 1 87 ? -6.603 -5.124 -15.123 1.00 91.69 87 GLU A CA 1
ATOM 683 C C . GLU A 1 87 ? -6.947 -6.350 -14.267 1.00 91.69 87 GLU A C 1
ATOM 685 O O . GLU A 1 87 ? -7.574 -6.197 -13.216 1.00 91.69 87 GLU A O 1
ATOM 690 N N . GLN A 1 88 ? -6.476 -7.536 -14.659 1.00 91.31 88 GLN A N 1
ATOM 691 C CA . GLN A 1 88 ? -6.728 -8.787 -13.944 1.00 91.31 88 GLN A CA 1
ATOM 692 C C . GLN A 1 88 ? -6.153 -8.810 -12.521 1.00 91.31 88 GLN A C 1
ATOM 694 O O . GLN A 1 88 ? -6.680 -9.514 -11.669 1.00 91.31 88 GLN A O 1
ATOM 699 N N . MET A 1 89 ? -5.119 -8.011 -12.233 1.00 91.31 89 MET A N 1
ATOM 700 C CA . MET A 1 89 ? -4.491 -7.961 -10.907 1.00 91.31 89 MET A CA 1
ATOM 701 C C . MET A 1 89 ? -5.163 -6.967 -9.954 1.00 91.31 89 MET A C 1
ATOM 703 O O . MET A 1 89 ? -4.804 -6.908 -8.780 1.00 91.31 89 MET A O 1
ATOM 707 N N . ARG A 1 90 ? -6.135 -6.161 -10.408 1.00 91.94 90 ARG A N 1
ATOM 708 C CA . ARG A 1 90 ? -6.749 -5.106 -9.573 1.00 91.94 90 ARG A CA 1
ATOM 709 C C . ARG A 1 90 ? -7.378 -5.634 -8.288 1.00 91.94 90 ARG A C 1
ATOM 711 O O . ARG A 1 90 ? -7.378 -4.920 -7.286 1.00 91.94 90 ARG A O 1
ATOM 718 N N . GLU A 1 91 ? -7.934 -6.841 -8.330 1.00 91.94 91 GLU A N 1
ATOM 719 C CA . GLU A 1 91 ? -8.525 -7.488 -7.158 1.00 91.94 91 GLU A CA 1
ATOM 720 C C . GLU A 1 91 ? -7.472 -8.077 -6.219 1.00 91.94 91 GLU A C 1
ATOM 722 O O . GLU A 1 91 ? -7.772 -8.306 -5.049 1.00 91.94 91 GLU A O 1
ATOM 727 N N . ASP A 1 92 ? -6.254 -8.316 -6.705 1.00 93.25 92 ASP A N 1
ATOM 728 C CA . ASP A 1 92 ? -5.163 -8.928 -5.944 1.00 93.25 92 ASP A CA 1
ATOM 729 C C . ASP A 1 92 ? -4.266 -7.913 -5.242 1.00 93.25 92 ASP A C 1
ATOM 731 O O . ASP A 1 92 ? -3.491 -8.272 -4.357 1.00 93.25 92 ASP A O 1
ATOM 735 N N . LEU A 1 93 ? -4.413 -6.643 -5.606 1.00 94.06 93 LEU A N 1
ATOM 736 C CA . LEU A 1 93 ? -3.787 -5.508 -4.946 1.00 94.06 93 LEU A CA 1
ATOM 737 C C . LEU A 1 93 ? -4.600 -5.055 -3.724 1.00 94.06 93 LEU A C 1
ATOM 739 O O . LEU A 1 93 ? -5.814 -5.272 -3.675 1.00 94.06 93 LEU A O 1
ATOM 743 N N . PRO A 1 94 ? -3.977 -4.346 -2.763 1.00 94.56 94 PRO A N 1
ATOM 744 C CA . PRO A 1 94 ? -4.686 -3.838 -1.597 1.00 94.56 94 PRO A CA 1
ATOM 745 C C . PRO A 1 94 ? -5.798 -2.878 -2.021 1.00 94.56 94 PRO A C 1
ATOM 747 O O . PRO A 1 94 ? -5.636 -2.064 -2.934 1.00 94.56 94 PRO A O 1
ATOM 750 N N . ALA A 1 95 ? -6.942 -2.922 -1.346 1.00 94.00 95 ALA A N 1
ATOM 751 C CA . ALA A 1 95 ? -8.045 -2.011 -1.629 1.00 94.00 95 ALA A CA 1
ATOM 752 C C . ALA A 1 95 ? -7.664 -0.541 -1.375 1.00 94.00 95 ALA A C 1
ATOM 754 O O . ALA A 1 95 ? -8.124 0.361 -2.088 1.00 94.00 95 ALA A O 1
ATOM 755 N N . PHE A 1 96 ? -6.793 -0.314 -0.389 1.00 95.56 96 PHE A N 1
ATOM 756 C CA . PHE A 1 96 ? -6.234 0.986 -0.047 1.00 95.56 96 PHE A CA 1
ATOM 757 C C . PHE A 1 96 ? -4.806 0.859 0.503 1.00 95.56 96 PHE A C 1
ATOM 759 O O . PHE A 1 96 ? -4.369 -0.211 0.929 1.00 95.56 96 PHE A O 1
ATOM 766 N N . TYR A 1 97 ? -4.091 1.983 0.498 1.00 95.94 97 TYR A N 1
ATOM 767 C CA . TYR A 1 97 ? -2.717 2.104 0.968 1.00 95.94 97 TYR A CA 1
ATOM 768 C C . TYR A 1 97 ? -2.437 3.552 1.395 1.00 95.94 97 TYR A C 1
ATOM 770 O O . TYR A 1 97 ? -2.608 4.486 0.599 1.00 95.94 97 TYR A O 1
ATOM 778 N N . ALA A 1 98 ? -2.016 3.755 2.643 1.00 95.75 98 ALA A N 1
ATOM 779 C CA . ALA A 1 98 ? -1.859 5.072 3.247 1.00 95.75 98 ALA A CA 1
ATOM 780 C C . ALA A 1 98 ? -0.627 5.169 4.152 1.00 95.75 98 ALA A C 1
ATOM 782 O O . ALA A 1 98 ? -0.366 4.301 4.977 1.00 95.75 98 ALA A O 1
ATOM 783 N N . LEU A 1 99 ? 0.088 6.289 4.078 1.00 94.75 99 LEU A N 1
ATOM 784 C CA . LEU A 1 99 ? 1.154 6.610 5.022 1.00 94.75 99 LEU A CA 1
ATOM 785 C C . LEU A 1 99 ? 0.555 6.990 6.384 1.00 94.75 99 LEU A C 1
ATOM 787 O O . LEU A 1 99 ? -0.202 7.960 6.470 1.00 94.75 99 LEU A O 1
ATOM 791 N N . LEU A 1 100 ? 0.927 6.283 7.449 1.00 93.88 100 LEU A N 1
ATOM 792 C CA . LEU A 1 100 ? 0.541 6.626 8.815 1.00 93.88 100 LEU A CA 1
ATOM 793 C C . LEU A 1 100 ? 1.534 7.608 9.428 1.00 93.88 100 LEU A C 1
ATOM 795 O O . LEU A 1 100 ? 2.749 7.397 9.394 1.00 93.88 100 LEU A O 1
ATOM 799 N N . LYS A 1 101 ? 1.003 8.664 10.039 1.00 92.62 101 LYS A N 1
ATOM 800 C CA . LYS A 1 101 ? 1.764 9.646 10.804 1.00 92.62 101 LYS A CA 1
ATOM 801 C C . LYS A 1 101 ? 1.262 9.739 12.233 1.00 92.62 101 LYS A C 1
ATOM 803 O O . LYS A 1 101 ? 0.056 9.685 12.473 1.00 92.62 101 LYS A O 1
ATOM 808 N N . ASP A 1 102 ? 2.184 9.950 13.159 1.00 90.31 102 ASP A N 1
ATOM 809 C CA . ASP A 1 102 ? 1.860 10.222 14.554 1.00 90.31 102 ASP A CA 1
ATOM 810 C C . ASP A 1 102 ? 1.227 11.618 14.751 1.00 90.31 102 ASP A C 1
ATOM 812 O O . ASP A 1 102 ? 1.031 12.405 13.814 1.00 90.31 102 ASP A O 1
ATOM 816 N N . VAL A 1 103 ? 0.939 11.955 16.010 1.00 90.00 103 VAL A N 1
ATOM 817 C CA . VAL A 1 103 ? 0.389 13.261 16.409 1.00 90.00 103 VAL A CA 1
ATOM 818 C C . VAL A 1 103 ? 1.302 14.438 16.041 1.00 90.00 103 VAL A C 1
ATOM 820 O O . VAL A 1 103 ? 0.808 15.531 15.749 1.00 90.00 103 VAL A O 1
ATOM 823 N N . LYS A 1 104 ? 2.623 14.228 15.969 1.00 90.31 104 LYS A N 1
ATOM 824 C CA . LYS A 1 104 ? 3.623 15.230 15.560 1.00 90.31 104 LYS A CA 1
ATOM 825 C C . LYS A 1 104 ? 3.772 15.324 14.037 1.00 90.31 104 LYS A C 1
ATOM 827 O O . LYS A 1 104 ? 4.420 16.242 13.543 1.00 90.31 104 LYS A O 1
ATOM 832 N N . GLY A 1 105 ? 3.124 14.437 13.281 1.00 89.44 105 GLY A N 1
ATOM 833 C CA . GLY A 1 105 ? 3.223 14.373 11.825 1.00 89.44 105 GLY A CA 1
ATOM 834 C C . GLY A 1 105 ? 4.429 13.572 11.323 1.00 89.44 105 GLY A C 1
ATOM 835 O O . GLY A 1 105 ? 4.760 13.676 10.138 1.00 89.44 105 GLY A O 1
ATOM 836 N N . ILE A 1 106 ? 5.062 12.786 12.192 1.00 90.50 106 ILE A N 1
ATOM 837 C CA . ILE A 1 106 ? 6.187 11.906 11.879 1.00 90.50 106 ILE A CA 1
ATOM 838 C C . ILE A 1 106 ? 5.632 10.603 11.282 1.00 90.50 106 ILE A C 1
ATOM 840 O O . ILE A 1 106 ? 4.773 9.978 11.900 1.00 90.50 106 ILE A O 1
ATOM 844 N N . PRO A 1 107 ? 6.063 10.198 10.073 1.00 90.88 107 PRO A N 1
ATOM 845 C CA . PRO A 1 107 ? 5.847 8.855 9.538 1.00 90.88 107 PRO A CA 1
ATOM 846 C C . PRO A 1 107 ? 6.197 7.737 10.531 1.00 90.88 107 PRO A C 1
ATOM 848 O O . PRO A 1 107 ? 7.331 7.677 10.995 1.00 90.88 107 PRO A O 1
ATOM 851 N N . ILE A 1 108 ? 5.249 6.839 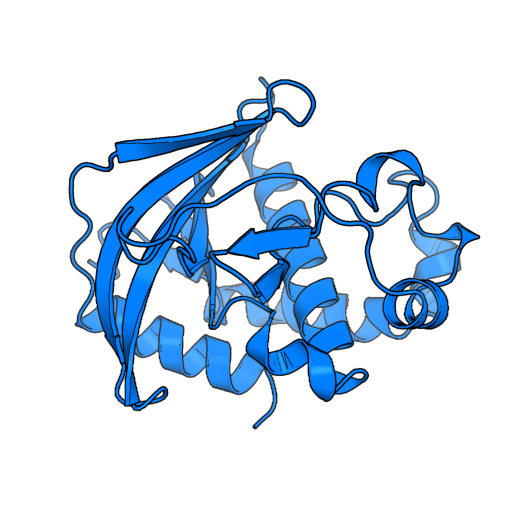10.807 1.00 89.12 108 ILE A N 1
ATOM 852 C CA . ILE A 1 108 ? 5.436 5.712 11.746 1.00 89.12 108 ILE A CA 1
ATOM 853 C C . ILE A 1 108 ? 5.080 4.341 11.165 1.00 89.12 108 ILE A C 1
ATOM 855 O O . ILE A 1 108 ? 5.489 3.324 11.706 1.00 89.12 108 ILE A O 1
ATOM 859 N N . GLY A 1 109 ? 4.350 4.292 10.054 1.00 91.44 109 GLY A N 1
ATOM 860 C CA . GLY A 1 109 ? 4.112 3.054 9.323 1.00 91.44 109 GLY A CA 1
ATOM 861 C C . GLY A 1 109 ? 3.227 3.284 8.111 1.00 91.44 109 GLY A C 1
ATOM 862 O O . GLY A 1 109 ? 3.039 4.420 7.665 1.00 91.44 109 GLY A O 1
ATOM 863 N N . ILE A 1 110 ? 2.676 2.201 7.585 1.00 93.38 110 ILE A N 1
ATOM 864 C CA . ILE A 1 110 ? 1.787 2.218 6.429 1.00 93.38 110 ILE A CA 1
ATOM 865 C C . ILE A 1 110 ? 0.517 1.457 6.795 1.00 93.38 110 ILE A C 1
ATOM 867 O O . ILE A 1 110 ? 0.579 0.298 7.188 1.00 93.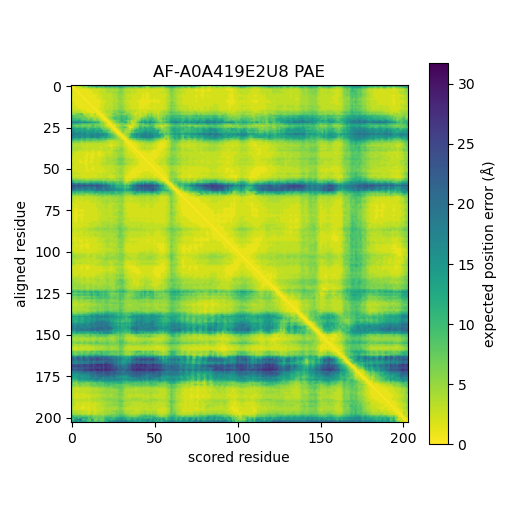38 110 ILE A O 1
ATOM 871 N N . LEU A 1 111 ? -0.632 2.117 6.676 1.00 94.88 111 LEU A N 1
ATOM 872 C CA . LEU A 1 111 ? -1.933 1.468 6.770 1.00 94.88 111 LEU A CA 1
ATOM 873 C C . LEU A 1 111 ? -2.316 0.911 5.408 1.00 94.88 111 LEU A C 1
ATOM 875 O O . LEU A 1 111 ? -2.287 1.630 4.408 1.00 94.88 111 LEU A O 1
ATOM 879 N N . MET A 1 112 ? -2.727 -0.344 5.380 1.00 95.44 112 MET A N 1
ATOM 880 C CA . MET A 1 112 ? -3.212 -0.991 4.169 1.00 95.44 112 MET A CA 1
ATOM 881 C C . MET A 1 112 ? -4.238 -2.065 4.512 1.00 95.44 112 MET A C 1
ATOM 883 O O . MET A 1 112 ? -4.470 -2.365 5.686 1.00 95.44 112 MET A O 1
ATOM 887 N N . GLU A 1 113 ? -4.872 -2.618 3.483 1.00 95.31 113 GLU A N 1
ATOM 888 C CA . GLU A 1 113 ? -5.769 -3.755 3.653 1.00 95.31 113 GLU A CA 1
ATOM 889 C C . GLU A 1 113 ? -5.035 -4.934 4.307 1.00 95.31 113 GLU A C 1
ATOM 891 O O . GLU A 1 113 ? -3.950 -5.326 3.879 1.00 95.31 113 GLU A O 1
ATOM 896 N N . ASP A 1 114 ? -5.644 -5.491 5.350 1.00 93.31 114 ASP A N 1
ATOM 897 C CA . ASP A 1 114 ? -5.270 -6.786 5.900 1.00 93.31 114 ASP A CA 1
ATOM 898 C C . ASP A 1 114 ? -6.006 -7.893 5.139 1.00 93.31 114 ASP A C 1
ATOM 900 O O . ASP A 1 114 ? -7.205 -8.111 5.323 1.00 93.31 114 ASP A O 1
ATOM 904 N N . PHE A 1 115 ? -5.270 -8.623 4.306 1.00 91.94 115 PHE A N 1
ATOM 905 C CA . PHE A 1 115 ? -5.827 -9.725 3.528 1.00 91.94 115 PHE A CA 1
ATOM 906 C C . PHE A 1 115 ? -6.205 -10.953 4.363 1.00 91.94 115 PHE A C 1
ATOM 908 O O . PHE A 1 115 ? -6.936 -11.808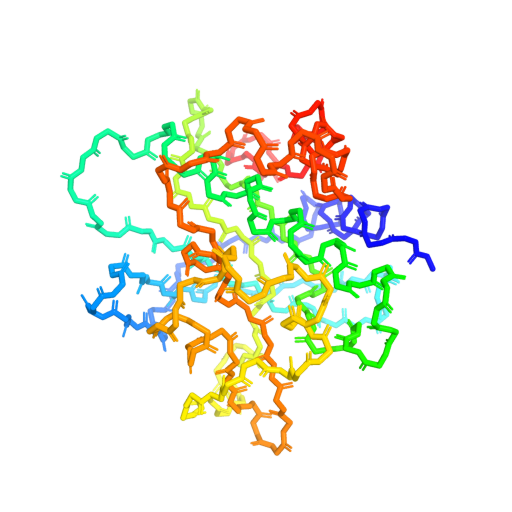 3.870 1.00 91.94 115 PHE A O 1
ATOM 915 N N . SER A 1 116 ? -5.752 -11.058 5.617 1.00 90.06 116 SER A N 1
ATOM 916 C CA . SER A 1 116 ? -6.177 -12.151 6.501 1.00 90.06 116 SER A CA 1
ATOM 917 C C . SER A 1 116 ? -7.603 -11.966 7.030 1.00 90.06 116 SER A C 1
ATOM 919 O O . SER A 1 116 ? -8.115 -12.836 7.733 1.00 90.06 116 SER A O 1
ATOM 921 N N . GLU A 1 117 ? -8.254 -10.840 6.722 1.00 91.62 117 GLU A N 1
ATOM 922 C CA . GLU A 1 117 ? -9.590 -10.484 7.208 1.00 91.62 117 GLU A CA 1
ATOM 923 C C . GLU A 1 117 ? -9.708 -10.549 8.740 1.00 91.62 117 GLU A C 1
ATOM 925 O O . GLU A 1 117 ? -10.656 -11.107 9.308 1.00 91.62 117 GLU A O 1
ATOM 930 N N . GLY A 1 118 ? -8.708 -10.001 9.431 1.00 87.75 118 GLY A N 1
ATOM 931 C CA . GLY A 1 118 ? -8.619 -10.063 10.882 1.00 87.75 118 GLY A CA 1
ATOM 932 C C . GLY A 1 118 ? -8.165 -11.428 11.404 1.00 87.75 118 GLY A C 1
ATOM 933 O O . GLY A 1 118 ? -8.599 -11.839 12.480 1.00 87.75 118 GLY A O 1
ATOM 934 N N . GLY A 1 119 ? -7.336 -12.146 10.641 1.00 86.06 119 GLY A N 1
ATOM 935 C CA . GLY A 1 119 ? -6.829 -13.481 10.976 1.00 86.06 119 GLY A CA 1
ATOM 936 C C . GLY A 1 119 ? -7.783 -14.642 10.670 1.00 86.06 119 GLY A C 1
ATOM 937 O O . GLY A 1 119 ? -7.506 -15.773 11.064 1.00 86.06 119 GLY A O 1
ATOM 938 N N . LYS A 1 120 ? -8.904 -14.390 9.986 1.00 89.25 120 LYS A N 1
ATOM 939 C CA . LYS A 1 120 ? -9.873 -15.424 9.580 1.00 89.25 120 LYS A CA 1
ATOM 940 C C . LYS A 1 120 ? -9.381 -16.254 8.400 1.00 89.25 120 LYS A C 1
ATOM 942 O O . LYS A 1 120 ? -9.709 -17.435 8.301 1.00 89.25 120 LYS A O 1
ATOM 947 N N . VAL A 1 121 ? -8.630 -15.628 7.500 1.00 89.25 121 VAL A N 1
ATOM 948 C CA . VAL A 1 121 ? -8.087 -16.254 6.299 1.00 89.25 121 VAL A CA 1
ATOM 949 C C . VAL A 1 121 ? -6.600 -16.490 6.497 1.00 89.25 121 VAL A C 1
ATOM 951 O O . VAL A 1 121 ? -5.847 -15.589 6.864 1.00 89.25 121 VAL A O 1
ATOM 954 N N . HIS A 1 122 ? -6.175 -17.728 6.261 1.00 86.38 122 HIS A N 1
ATOM 955 C CA . HIS A 1 122 ? -4.777 -18.102 6.383 1.00 86.38 122 HIS A CA 1
ATOM 956 C C . HIS A 1 122 ? -3.940 -17.452 5.275 1.00 86.38 122 HIS A C 1
ATOM 958 O O . HIS A 1 122 ? -4.312 -17.511 4.099 1.00 86.38 122 HIS A O 1
ATOM 964 N N . ILE A 1 123 ? -2.804 -16.873 5.670 1.00 84.62 123 ILE A N 1
ATOM 965 C CA . ILE A 1 123 ? -1.773 -16.369 4.765 1.00 84.62 123 ILE A CA 1
ATOM 966 C C . ILE A 1 123 ? -0.607 -17.354 4.780 1.00 84.62 123 ILE A C 1
ATOM 968 O O . ILE A 1 123 ? -0.110 -17.699 5.853 1.00 84.62 123 ILE A O 1
ATOM 972 N N . SER A 1 124 ? -0.173 -17.810 3.605 1.00 85.12 124 SER A N 1
ATOM 973 C CA . SER A 1 124 ? 0.905 -18.796 3.493 1.00 85.12 124 SER A CA 1
ATOM 974 C C . SER A 1 124 ? 1.734 -18.640 2.230 1.00 85.12 124 SER A C 1
ATOM 976 O O . SER A 1 124 ? 1.257 -18.126 1.217 1.00 85.12 124 SER A O 1
ATOM 978 N N . GLY A 1 125 ? 2.962 -19.158 2.299 1.00 79.88 125 GLY A N 1
ATOM 979 C CA . GLY A 1 125 ? 3.890 -19.206 1.179 1.00 79.88 125 GLY A CA 1
ATOM 980 C C . GLY A 1 125 ? 4.258 -17.828 0.637 1.00 79.88 125 GLY A C 1
ATOM 981 O O . GLY A 1 125 ? 3.747 -16.791 1.057 1.00 79.88 125 GLY A O 1
ATOM 982 N N . THR A 1 126 ? 5.157 -17.837 -0.332 1.00 79.56 126 THR A N 1
ATOM 983 C CA . THR A 1 126 ? 5.430 -16.678 -1.169 1.00 79.56 126 THR A CA 1
ATOM 984 C C . THR A 1 126 ? 5.198 -17.064 -2.621 1.00 79.56 126 THR A C 1
ATOM 986 O O . THR A 1 126 ? 5.226 -18.243 -2.992 1.00 79.56 126 THR A O 1
ATOM 989 N N . CYS A 1 127 ? 4.880 -16.073 -3.438 1.00 77.00 127 CYS A N 1
ATOM 990 C CA . CYS A 1 127 ? 4.649 -16.239 -4.858 1.00 77.00 127 CYS A CA 1
ATOM 991 C C . CYS A 1 127 ? 5.424 -15.162 -5.609 1.00 77.00 127 CYS A C 1
ATOM 993 O O . CYS A 1 127 ? 5.417 -13.987 -5.230 1.00 77.00 127 CYS A O 1
ATOM 995 N N . SER A 1 128 ? 6.068 -15.579 -6.695 1.00 76.69 128 SER A N 1
ATOM 996 C CA . SER A 1 128 ? 6.701 -14.671 -7.637 1.00 76.69 128 SER A CA 1
ATOM 997 C C . SER A 1 128 ? 5.675 -13.724 -8.255 1.00 76.69 128 SER A C 1
ATOM 999 O O . SER A 1 128 ? 4.502 -14.061 -8.444 1.00 76.69 128 SER A O 1
ATOM 1001 N N . ILE A 1 129 ? 6.127 -12.527 -8.611 1.00 77.50 129 ILE A N 1
ATOM 1002 C CA . ILE A 1 129 ? 5.314 -11.628 -9.427 1.00 77.50 129 ILE A CA 1
ATOM 1003 C C . ILE A 1 129 ? 5.041 -12.251 -10.807 1.00 77.50 129 ILE A C 1
ATOM 1005 O O . ILE A 1 129 ? 5.905 -12.949 -11.347 1.00 77.50 129 ILE A O 1
ATOM 1009 N N . PRO A 1 130 ? 3.871 -11.989 -11.409 1.00 82.12 130 PRO A N 1
ATOM 1010 C CA . PRO A 1 130 ? 3.592 -12.401 -12.777 1.00 82.12 130 PRO A CA 1
ATOM 1011 C C . PRO A 1 130 ? 4.545 -11.732 -13.773 1.00 82.12 130 PRO A C 1
ATOM 1013 O O . PRO A 1 130 ? 4.951 -10.581 -13.585 1.00 82.12 130 PRO A O 1
ATOM 1016 N N . SER A 1 131 ? 4.847 -12.427 -14.870 1.00 83.62 131 SER A N 1
ATOM 1017 C CA . SER A 1 131 ? 5.710 -11.935 -15.958 1.00 83.62 131 SER A CA 1
ATOM 1018 C C . SER A 1 131 ? 5.248 -10.605 -16.563 1.00 83.62 131 SER A C 1
ATOM 1020 O O . SER A 1 131 ? 6.048 -9.824 -17.075 1.00 83.62 131 SER A O 1
ATOM 1022 N N . GLU A 1 132 ? 3.955 -10.321 -16.471 1.00 85.44 132 GLU A N 1
ATOM 1023 C CA . GLU A 1 132 ? 3.300 -9.103 -16.922 1.00 85.44 132 GLU A CA 1
ATOM 1024 C C . GLU A 1 132 ? 3.751 -7.898 -16.096 1.00 85.44 132 GLU A C 1
ATOM 1026 O O . GLU A 1 132 ? 3.976 -6.821 -16.646 1.00 85.44 132 GLU A O 1
ATOM 1031 N N . VAL A 1 133 ? 3.946 -8.087 -14.786 1.00 82.94 133 VAL A N 1
ATOM 1032 C CA . VAL A 1 133 ? 4.513 -7.063 -13.902 1.00 82.94 133 VAL A CA 1
ATOM 1033 C C . VAL A 1 133 ? 5.968 -6.824 -14.287 1.00 82.94 133 VAL A C 1
ATOM 1035 O O . VAL A 1 133 ? 6.369 -5.680 -14.488 1.00 82.94 133 VAL A O 1
ATOM 1038 N N . THR A 1 134 ? 6.742 -7.892 -14.478 1.00 79.19 134 THR A N 1
ATOM 1039 C CA . THR A 1 134 ? 8.142 -7.807 -14.915 1.00 79.19 134 THR A CA 1
ATOM 1040 C C . THR A 1 134 ? 8.286 -7.057 -16.238 1.00 79.19 134 THR A C 1
ATOM 1042 O O . THR A 1 134 ? 9.100 -6.145 -16.355 1.00 79.19 134 THR A O 1
ATOM 1045 N N . SER A 1 135 ? 7.427 -7.363 -17.208 1.00 82.50 135 SER A N 1
ATOM 1046 C CA . SER A 1 135 ? 7.409 -6.714 -18.523 1.00 82.50 135 SER A CA 1
ATOM 1047 C C . SER A 1 135 ? 7.031 -5.233 -18.445 1.00 82.50 135 SER A C 1
ATOM 1049 O O . SER A 1 135 ? 7.535 -4.424 -19.220 1.00 82.50 135 SER A O 1
ATOM 1051 N N . LEU A 1 136 ? 6.154 -4.865 -17.505 1.00 80.69 136 LEU A N 1
ATOM 1052 C CA . LEU A 1 136 ? 5.694 -3.489 -17.319 1.00 80.69 136 LEU A CA 1
ATOM 1053 C C . LEU A 1 136 ? 6.775 -2.573 -16.734 1.00 80.69 136 LEU A C 1
ATOM 1055 O O . LEU A 1 136 ? 6.802 -1.387 -17.059 1.00 80.69 136 LEU A O 1
ATOM 1059 N N . PHE A 1 137 ? 7.631 -3.111 -15.862 1.00 76.88 137 PHE A N 1
ATOM 1060 C CA . PHE A 1 137 ? 8.688 -2.350 -15.187 1.00 76.88 137 PHE A CA 1
ATOM 1061 C C . PHE A 1 137 ? 10.073 -2.499 -15.833 1.00 76.88 137 PHE A C 1
ATOM 1063 O O . PHE A 1 137 ? 10.925 -1.630 -15.648 1.00 76.88 137 PHE A O 1
ATOM 1070 N N . GLY A 1 138 ? 10.283 -3.562 -16.610 1.00 72.12 138 GLY A N 1
ATOM 1071 C CA . GLY A 1 138 ? 11.580 -3.952 -17.153 1.00 72.12 138 GLY A CA 1
ATOM 1072 C C . GLY A 1 138 ? 12.380 -4.800 -16.162 1.00 72.12 138 GLY A C 1
ATOM 1073 O O . GLY A 1 138 ? 12.489 -4.464 -14.984 1.00 72.12 138 GLY A O 1
ATOM 1074 N N . GLU A 1 139 ? 12.966 -5.893 -16.651 1.00 67.38 139 GLU A N 1
ATOM 1075 C CA . GLU A 1 139 ? 13.759 -6.837 -15.845 1.00 67.38 139 GLU A CA 1
ATOM 1076 C C . GLU A 1 139 ? 14.945 -6.162 -15.146 1.00 67.38 139 GLU A C 1
ATOM 1078 O O . GLU A 1 139 ? 15.193 -6.418 -13.973 1.00 67.38 139 GLU A O 1
ATOM 1083 N N . ASP A 1 140 ? 15.607 -5.224 -15.829 1.00 61.53 140 ASP A N 1
ATOM 1084 C CA . ASP A 1 140 ? 16.784 -4.493 -15.331 1.00 61.53 140 ASP A CA 1
ATOM 1085 C C . ASP A 1 140 ? 16.501 -3.643 -14.088 1.00 61.53 140 ASP A C 1
ATOM 1087 O O . ASP A 1 140 ? 17.408 -3.200 -13.381 1.00 61.53 140 ASP A O 1
ATOM 1091 N N . VAL A 1 141 ? 15.226 -3.342 -13.867 1.00 61.31 141 VAL A N 1
ATOM 1092 C CA . VAL A 1 141 ? 14.783 -2.427 -12.829 1.00 61.31 141 VAL A CA 1
ATOM 1093 C C . VAL A 1 141 ? 14.454 -3.184 -11.543 1.00 61.31 141 VAL A C 1
ATOM 1095 O O . VAL A 1 141 ? 14.561 -2.612 -10.457 1.00 61.31 141 VAL A O 1
ATOM 1098 N N . LEU A 1 142 ? 14.124 -4.471 -11.659 1.00 64.50 142 LEU A N 1
ATOM 1099 C CA . LEU A 1 142 ? 13.648 -5.309 -10.570 1.00 64.50 142 LEU A CA 1
ATOM 1100 C C . LEU A 1 142 ? 14.803 -6.008 -9.848 1.00 64.50 142 LEU A C 1
ATOM 1102 O O . LEU A 1 142 ? 15.680 -6.609 -10.464 1.00 64.50 142 LEU A O 1
ATOM 1106 N N . GLU A 1 143 ? 14.798 -5.972 -8.515 1.00 65.38 143 GLU A N 1
ATOM 1107 C CA . GLU A 1 143 ? 15.714 -6.80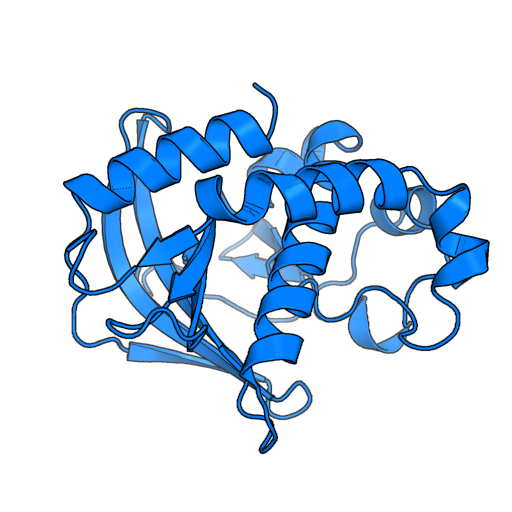1 -7.729 1.00 65.38 143 GLU A CA 1
ATOM 1108 C C . GLU A 1 143 ? 15.196 -8.251 -7.705 1.00 65.38 143 GLU A C 1
ATOM 1110 O O . GLU A 1 143 ? 14.139 -8.540 -7.132 1.00 65.38 143 GLU A O 1
ATOM 1115 N N . SER A 1 144 ? 15.939 -9.167 -8.339 1.00 58.72 144 SER A N 1
ATOM 1116 C CA . SER A 1 144 ? 15.556 -10.576 -8.545 1.00 58.72 144 SER A CA 1
ATOM 1117 C C . SER A 1 144 ? 15.099 -11.273 -7.263 1.00 58.72 144 SER A C 1
ATOM 1119 O O . SER A 1 144 ? 14.074 -11.955 -7.259 1.00 58.72 144 SER A O 1
ATOM 1121 N N . ASP A 1 145 ? 15.802 -11.036 -6.158 1.00 56.50 145 ASP A N 1
ATOM 1122 C CA . ASP A 1 145 ? 15.579 -11.727 -4.884 1.00 56.50 145 ASP A CA 1
ATOM 1123 C C . ASP A 1 145 ? 14.277 -11.282 -4.191 1.00 56.50 145 ASP A C 1
ATOM 1125 O O . ASP A 1 145 ? 13.709 -12.021 -3.385 1.00 56.50 145 ASP A O 1
ATOM 1129 N N . TYR A 1 146 ? 13.749 -10.104 -4.542 1.00 59.09 146 TYR A N 1
ATOM 1130 C CA . TYR A 1 146 ? 12.581 -9.502 -3.889 1.00 59.09 146 TYR A CA 1
ATOM 1131 C C . TYR A 1 146 ? 11.289 -9.650 -4.695 1.00 59.09 146 TYR A C 1
ATOM 1133 O O . TYR A 1 146 ? 10.201 -9.667 -4.115 1.00 59.09 146 TYR A O 1
ATOM 1141 N N . THR A 1 147 ? 11.388 -9.892 -6.007 1.00 55.16 147 THR A N 1
ATOM 1142 C CA . THR A 1 147 ? 10.234 -10.294 -6.834 1.00 55.16 147 THR A CA 1
ATOM 1143 C C . THR A 1 147 ? 9.558 -11.581 -6.342 1.00 55.16 147 THR A C 1
ATOM 1145 O O . THR A 1 147 ? 8.374 -11.793 -6.599 1.00 55.16 147 THR A O 1
ATOM 1148 N N . CYS A 1 148 ? 10.275 -12.416 -5.585 1.00 51.91 148 CYS A N 1
ATOM 1149 C CA . CYS A 1 148 ? 9.764 -13.662 -5.015 1.00 51.91 148 CYS A CA 1
ATOM 1150 C C . CYS A 1 148 ? 8.871 -13.475 -3.777 1.00 51.91 148 CYS A C 1
ATOM 1152 O O . CYS A 1 148 ? 8.199 -14.427 -3.392 1.00 51.91 148 CYS A O 1
ATOM 1154 N N . ASN A 1 149 ? 8.856 -12.288 -3.155 1.00 62.06 149 ASN A N 1
ATOM 1155 C CA . 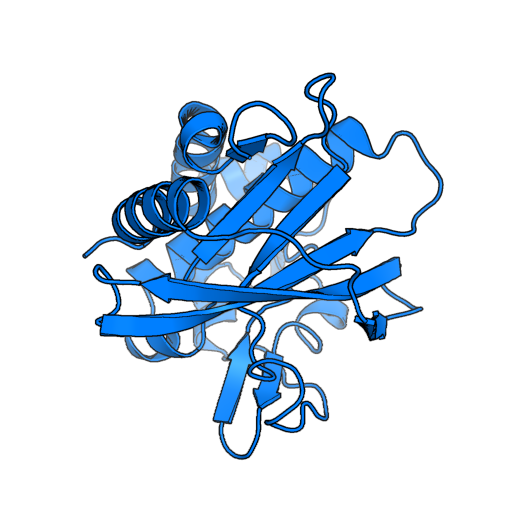ASN A 1 149 ? 8.184 -12.055 -1.866 1.00 62.06 149 ASN A CA 1
ATOM 1156 C C . ASN A 1 149 ? 6.988 -11.098 -1.953 1.00 62.06 149 ASN A C 1
ATOM 1158 O O . ASN A 1 149 ? 6.310 -10.861 -0.956 1.00 62.06 149 ASN A O 1
ATOM 1162 N N . ALA A 1 150 ? 6.715 -10.549 -3.137 1.00 71.69 150 ALA A N 1
ATOM 1163 C CA . ALA A 1 150 ? 5.651 -9.567 -3.307 1.00 71.69 150 ALA A CA 1
ATOM 1164 C C . ALA A 1 150 ? 4.248 -10.179 -3.247 1.00 71.69 150 ALA A C 1
ATOM 1166 O O . ALA A 1 150 ? 3.299 -9.487 -2.861 1.00 71.69 150 ALA A O 1
ATOM 1167 N N . GLY A 1 151 ? 4.127 -11.450 -3.648 1.00 82.56 151 GLY A N 1
ATOM 1168 C CA . GLY A 1 151 ? 2.896 -12.226 -3.622 1.00 82.56 151 GLY A CA 1
ATOM 1169 C C . GLY A 1 151 ? 2.858 -13.231 -2.472 1.00 82.56 151 GLY A C 1
ATOM 1170 O O . GLY A 1 151 ? 3.879 -13.803 -2.095 1.00 82.56 151 GLY A O 1
ATOM 1171 N N . PHE A 1 152 ? 1.668 -13.491 -1.946 1.00 86.00 152 PHE A N 1
ATOM 1172 C CA . PHE A 1 152 ? 1.408 -14.510 -0.927 1.00 86.00 152 PHE A CA 1
ATOM 1173 C C . PHE A 1 152 ? 0.028 -15.134 -1.144 1.00 86.00 152 PHE A C 1
ATOM 1175 O O . PHE A 1 152 ? -0.869 -14.511 -1.720 1.00 86.00 152 PHE A O 1
ATOM 1182 N N . TYR A 1 153 ? -0.150 -16.378 -0.699 1.00 88.38 153 TYR A N 1
ATOM 1183 C CA . TYR A 1 153 ? -1.441 -17.053 -0.798 1.00 88.38 153 TYR A CA 1
ATOM 1184 C C . TYR A 1 153 ? -2.340 -16.644 0.363 1.00 88.38 153 TYR A C 1
ATOM 1186 O O . TYR A 1 153 ? -1.938 -16.716 1.521 1.00 88.38 153 TYR A O 1
ATOM 1194 N N . VAL A 1 154 ? -3.567 -16.255 0.035 1.00 88.62 154 VAL A N 1
ATOM 1195 C CA . VAL A 1 154 ? -4.649 -15.893 0.952 1.00 88.62 154 VAL A CA 1
ATOM 1196 C C . VAL A 1 154 ? -5.808 -16.842 0.664 1.00 88.62 154 VAL A C 1
ATOM 1198 O O . VAL A 1 154 ? -6.554 -16.680 -0.308 1.00 88.62 154 VAL A O 1
ATOM 1201 N N . GLY A 1 155 ? -5.897 -17.914 1.453 1.00 88.12 155 GLY A N 1
ATOM 1202 C CA . GLY A 1 155 ? -6.685 -19.089 1.078 1.00 88.12 155 GLY A CA 1
ATOM 1203 C C . GLY A 1 155 ? -6.181 -19.685 -0.243 1.00 88.12 155 GLY A C 1
ATOM 1204 O O . GLY A 1 155 ? -5.019 -20.061 -0.348 1.00 88.12 155 GLY A O 1
ATOM 1205 N N . ASN A 1 156 ? -7.041 -19.728 -1.266 1.00 86.25 156 ASN A N 1
ATOM 1206 C CA . ASN A 1 156 ? -6.710 -20.269 -2.596 1.00 86.25 156 ASN A CA 1
ATOM 1207 C C . ASN A 1 156 ? -6.418 -19.181 -3.644 1.00 86.25 156 ASN A C 1
ATOM 1209 O O . ASN A 1 156 ? -6.414 -19.465 -4.841 1.00 86.25 156 ASN A O 1
ATOM 1213 N N . ARG A 1 157 ? -6.253 -17.923 -3.222 1.00 90.75 157 ARG A N 1
ATOM 1214 C CA . ARG A 1 157 ? -5.988 -16.787 -4.116 1.00 90.75 157 ARG A CA 1
ATOM 1215 C C . ARG A 1 157 ? -4.618 -16.204 -3.826 1.00 90.75 157 ARG A C 1
ATOM 1217 O O . ARG A 1 157 ? -4.168 -16.233 -2.686 1.00 90.75 157 ARG A O 1
ATOM 1224 N N . ILE A 1 158 ? -3.980 -15.648 -4.844 1.00 91.00 158 ILE A N 1
ATOM 1225 C CA . ILE A 1 158 ? -2.734 -14.904 -4.674 1.00 91.00 158 ILE A CA 1
ATOM 1226 C C . ILE A 1 158 ? -3.098 -13.443 -4.416 1.00 91.00 158 ILE A C 1
ATOM 1228 O O . ILE A 1 158 ? -3.973 -12.896 -5.082 1.00 91.00 158 ILE A O 1
ATOM 1232 N N . LYS A 1 159 ? -2.449 -12.822 -3.434 1.00 91.94 159 LYS A N 1
ATOM 1233 C CA . LYS A 1 159 ? -2.521 -11.382 -3.169 1.00 91.94 159 LYS A CA 1
ATOM 1234 C C . LYS A 1 159 ? -1.130 -10.786 -3.191 1.00 91.94 159 LYS A C 1
ATOM 1236 O O . LYS A 1 159 ? -0.164 -11.469 -2.864 1.00 91.94 159 LYS A O 1
ATOM 1241 N N . TYR A 1 160 ? -1.048 -9.513 -3.556 1.00 88.69 160 TYR A N 1
ATOM 1242 C CA . TYR A 1 160 ? 0.202 -8.773 -3.644 1.00 88.69 160 TYR A CA 1
ATOM 1243 C C . TYR A 1 160 ? 0.143 -7.565 -2.717 1.00 88.69 160 TYR A C 1
ATOM 1245 O O . TYR A 1 160 ? -0.744 -6.722 -2.836 1.00 88.69 160 TYR A O 1
ATOM 1253 N N . GLY A 1 161 ? 1.083 -7.475 -1.782 1.00 80.62 161 GLY A N 1
ATOM 1254 C CA . GLY A 1 161 ? 1.063 -6.437 -0.745 1.00 80.62 161 GLY A CA 1
ATOM 1255 C C . GLY A 1 161 ? 2.435 -5.961 -0.288 1.00 80.62 161 GLY A C 1
ATOM 1256 O O . GLY A 1 161 ? 2.525 -4.923 0.372 1.00 80.62 161 GLY A O 1
ATOM 1257 N N . ASP A 1 162 ? 3.503 -6.671 -0.653 1.00 77.69 162 ASP A N 1
ATOM 1258 C CA . ASP A 1 162 ? 4.858 -6.312 -0.255 1.00 77.69 162 ASP A CA 1
ATOM 1259 C C . ASP A 1 162 ? 5.710 -5.886 -1.454 1.00 77.69 162 ASP A C 1
ATOM 1261 O O . ASP A 1 162 ? 6.418 -6.675 -2.065 1.00 77.69 162 ASP A O 1
ATOM 1265 N N . PHE A 1 163 ? 5.627 -4.605 -1.821 1.00 75.19 163 PHE A N 1
ATOM 1266 C CA . PHE A 1 163 ? 6.335 -4.058 -2.985 1.00 75.19 163 PHE A CA 1
ATOM 1267 C C . PHE A 1 163 ? 7.751 -3.525 -2.654 1.00 75.19 163 PHE A C 1
ATOM 1269 O O . PHE A 1 163 ? 8.253 -2.600 -3.302 1.00 75.19 163 PHE A O 1
ATOM 1276 N N . TYR A 1 164 ? 8.393 -4.091 -1.628 1.00 63.16 164 TYR A N 1
ATOM 1277 C CA . TYR A 1 164 ? 9.650 -3.621 -1.038 1.00 63.16 164 TYR A CA 1
ATOM 1278 C C . TYR A 1 164 ? 10.916 -4.043 -1.802 1.00 63.16 164 TYR A C 1
ATOM 1280 O O . TYR A 1 164 ? 11.032 -5.189 -2.220 1.00 63.16 164 TYR A O 1
ATOM 1288 N N . PRO A 1 165 ? 11.896 -3.125 -1.898 1.00 55.84 165 PRO A N 1
ATOM 1289 C CA . PRO A 1 165 ? 11.904 -2.196 -3.015 1.00 55.84 165 PRO A CA 1
ATOM 1290 C C . PRO A 1 165 ? 11.946 -2.955 -4.352 1.00 55.84 165 PRO A C 1
ATOM 1292 O O . PRO A 1 165 ? 12.933 -3.585 -4.704 1.00 55.84 165 PRO A O 1
ATOM 1295 N N . PHE A 1 1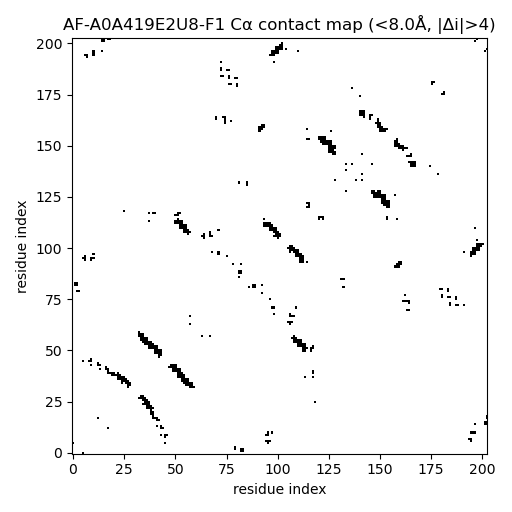66 ? 10.901 -2.791 -5.159 1.00 51.34 166 PHE A N 1
ATOM 1296 C CA . PHE A 1 166 ? 10.890 -3.253 -6.554 1.00 51.34 166 PHE A CA 1
ATOM 1297 C C . PHE A 1 166 ? 12.002 -2.648 -7.432 1.00 51.34 166 PHE A C 1
ATOM 1299 O O . PHE A 1 166 ? 12.124 -3.043 -8.576 1.00 51.34 166 PHE A O 1
ATOM 1306 N N . PHE A 1 167 ? 12.778 -1.672 -6.954 1.00 53.44 167 PHE A N 1
ATOM 1307 C CA . PHE A 1 167 ? 13.724 -0.914 -7.770 1.00 53.44 167 PHE A CA 1
ATOM 1308 C C . PHE A 1 167 ? 15.112 -1.030 -7.169 1.00 53.44 167 PHE A C 1
ATOM 1310 O O . PHE A 1 167 ? 15.277 -0.639 -6.010 1.00 53.44 167 PHE A O 1
ATOM 1317 N N . GLN A 1 168 ? 16.094 -1.470 -7.969 1.00 52.94 168 GLN A N 1
ATOM 1318 C CA . GLN A 1 168 ? 17.510 -1.344 -7.617 1.00 52.94 168 GLN A CA 1
ATOM 1319 C C . GLN A 1 168 ? 17.761 0.094 -7.162 1.00 52.94 168 GLN A C 1
ATOM 1321 O O . GLN A 1 168 ? 17.707 1.048 -7.946 1.00 52.94 168 GLN A O 1
ATOM 1326 N N . THR A 1 169 ? 17.990 0.262 -5.863 1.00 49.06 169 THR A N 1
ATOM 1327 C CA . THR A 1 169 ? 17.947 1.562 -5.171 1.00 49.06 169 THR A CA 1
ATOM 1328 C C . THR A 1 169 ? 19.026 2.555 -5.639 1.00 49.06 169 THR A C 1
ATOM 1330 O O . THR A 1 169 ? 19.043 3.698 -5.187 1.00 49.06 169 THR A O 1
ATOM 1333 N N . TYR A 1 170 ? 19.894 2.173 -6.585 1.00 42.69 170 TYR A N 1
ATOM 1334 C CA . TYR A 1 170 ? 21.143 2.871 -6.887 1.00 42.69 170 TYR A CA 1
ATOM 1335 C C . TYR A 1 170 ? 21.345 3.373 -8.331 1.00 42.69 170 TYR A C 1
ATOM 1337 O O . TYR A 1 170 ? 22.396 3.949 -8.602 1.00 42.69 170 TYR A O 1
ATOM 1345 N N . GLN A 1 171 ? 20.360 3.289 -9.244 1.00 47.31 171 GLN A N 1
ATOM 1346 C CA . GLN A 1 171 ? 20.448 3.944 -10.577 1.00 47.31 171 GLN A CA 1
ATOM 1347 C C . GLN A 1 171 ? 19.182 4.738 -10.984 1.00 47.31 171 GLN A C 1
ATOM 1349 O O . GLN A 1 171 ? 18.795 4.806 -12.153 1.00 47.31 171 GLN A O 1
ATOM 1354 N N . MET A 1 172 ? 18.541 5.385 -10.000 1.00 54.22 172 MET A N 1
ATOM 1355 C CA . MET A 1 172 ? 17.216 6.022 -10.102 1.00 54.22 172 MET A CA 1
ATOM 1356 C C . MET A 1 172 ? 17.043 7.072 -11.213 1.00 54.22 172 MET A C 1
ATOM 1358 O O . MET A 1 172 ? 15.973 7.143 -11.810 1.00 54.22 172 MET A O 1
ATOM 1362 N N . GLU A 1 173 ? 18.019 7.934 -11.494 1.00 49.72 173 GLU A N 1
ATOM 1363 C CA . GLU A 1 173 ? 17.695 9.163 -12.238 1.00 49.72 173 GLU A CA 1
ATOM 1364 C C . GLU A 1 173 ? 17.518 8.961 -13.744 1.00 49.72 173 GLU A C 1
ATOM 1366 O O . GLU A 1 173 ? 16.629 9.568 -14.339 1.00 49.72 173 GLU A O 1
ATOM 1371 N N . LYS A 1 174 ? 18.322 8.099 -14.376 1.00 51.09 174 LYS A N 1
ATOM 1372 C CA . LYS A 1 174 ? 18.266 7.911 -15.836 1.00 51.09 174 LYS A CA 1
ATOM 1373 C C . LYS A 1 174 ? 17.223 6.879 -16.263 1.00 51.09 174 LYS A C 1
ATOM 1375 O O . LYS A 1 174 ? 16.531 7.121 -17.251 1.00 51.09 174 LYS A O 1
ATOM 1380 N N . ALA A 1 175 ? 17.078 5.784 -15.512 1.00 50.84 175 ALA A N 1
ATOM 1381 C CA . ALA A 1 175 ? 16.113 4.726 -15.812 1.00 50.84 175 ALA A CA 1
ATOM 1382 C C . ALA A 1 175 ? 14.671 5.190 -15.557 1.00 50.84 175 ALA A C 1
ATOM 1384 O O . ALA A 1 175 ? 13.810 5.063 -16.428 1.00 50.84 175 ALA A O 1
ATOM 1385 N N . LEU A 1 176 ? 14.411 5.841 -14.414 1.00 58.56 176 LEU A N 1
ATOM 1386 C CA . LEU A 1 176 ? 13.062 6.310 -14.102 1.00 58.56 176 LEU A CA 1
ATOM 1387 C C . LEU A 1 176 ? 12.653 7.493 -14.982 1.00 58.56 176 LEU A C 1
ATOM 1389 O O . LEU A 1 176 ? 11.483 7.581 -15.328 1.00 58.56 176 LEU A O 1
ATOM 1393 N N . ALA A 1 177 ? 13.570 8.374 -15.410 1.00 61.00 177 ALA A N 1
ATOM 1394 C CA . ALA A 1 177 ? 13.216 9.586 -16.165 1.00 61.00 177 ALA A CA 1
ATOM 1395 C C . ALA A 1 177 ? 12.284 9.337 -17.367 1.00 61.00 177 ALA A C 1
ATOM 1397 O O . ALA A 1 177 ? 11.420 10.176 -17.636 1.00 61.00 177 ALA A O 1
ATOM 1398 N N . ARG A 1 178 ? 12.431 8.192 -18.046 1.00 60.88 178 ARG A N 1
ATOM 1399 C CA . ARG A 1 178 ? 11.628 7.789 -19.214 1.00 60.88 178 ARG A CA 1
ATOM 1400 C C . ARG A 1 178 ? 10.553 6.740 -18.899 1.00 60.88 178 ARG A C 1
ATOM 1402 O O . ARG A 1 178 ? 9.732 6.453 -19.761 1.00 60.88 178 ARG A O 1
ATOM 1409 N N . HIS A 1 179 ? 10.542 6.194 -17.686 1.00 72.31 179 HIS A N 1
ATOM 1410 C CA . HIS A 1 179 ? 9.629 5.134 -17.273 1.00 72.31 179 HIS A CA 1
ATOM 1411 C C . HIS A 1 179 ? 8.249 5.706 -16.885 1.00 72.31 179 HIS A C 1
ATOM 1413 O O . HIS A 1 179 ? 8.202 6.751 -16.219 1.00 72.31 179 HIS A O 1
ATOM 1419 N N . PRO A 1 180 ? 7.122 5.026 -17.197 1.00 70.44 180 PRO A N 1
ATOM 1420 C CA . PRO A 1 180 ? 5.784 5.404 -16.712 1.00 70.44 180 PRO A CA 1
ATOM 1421 C C . PRO A 1 180 ? 5.751 5.673 -15.200 1.00 70.44 180 PRO A C 1
ATOM 1423 O O . PRO A 1 180 ? 5.077 6.586 -14.716 1.00 70.44 180 PRO A O 1
ATOM 1426 N N . MET A 1 181 ? 6.589 4.949 -14.456 1.00 77.88 181 MET A N 1
ATOM 1427 C CA . MET A 1 181 ? 6.732 5.115 -13.016 1.00 77.88 181 MET A CA 1
ATOM 1428 C C . MET A 1 181 ? 7.181 6.500 -12.566 1.00 77.88 181 MET A C 1
ATOM 1430 O O . MET A 1 181 ? 6.703 6.961 -11.539 1.00 77.88 181 MET A O 1
ATOM 1434 N N . ASN A 1 182 ? 8.022 7.221 -13.303 1.00 78.56 182 ASN A N 1
ATOM 1435 C CA . ASN A 1 182 ? 8.417 8.568 -12.878 1.00 78.56 182 ASN A CA 1
ATOM 1436 C C . ASN A 1 182 ? 7.245 9.553 -12.912 1.00 78.56 182 ASN A C 1
ATOM 1438 O O . ASN A 1 182 ? 7.125 10.401 -12.026 1.00 78.56 182 ASN A O 1
ATOM 1442 N N . GLN A 1 183 ? 6.343 9.429 -13.888 1.00 84.56 183 GLN A N 1
ATOM 1443 C CA . GLN A 1 183 ? 5.147 10.271 -13.935 1.00 84.56 183 GLN A CA 1
ATOM 1444 C C . GLN A 1 183 ? 4.231 9.981 -12.741 1.00 84.56 183 GLN A C 1
ATOM 1446 O O . GLN A 1 183 ? 3.825 10.911 -12.037 1.00 84.56 183 GLN A O 1
ATOM 1451 N N . VAL A 1 184 ? 3.990 8.698 -12.454 1.00 85.06 184 VAL A N 1
ATOM 1452 C CA . VAL A 1 184 ? 3.170 8.271 -11.312 1.00 85.06 184 VAL A CA 1
ATOM 1453 C C . VAL A 1 184 ? 3.834 8.628 -9.982 1.00 85.06 184 VAL A C 1
ATOM 1455 O O . VAL A 1 184 ? 3.183 9.210 -9.123 1.00 85.06 184 VAL A O 1
ATOM 1458 N N . MET A 1 185 ? 5.140 8.416 -9.822 1.00 84.69 185 MET A N 1
ATOM 1459 C CA . MET A 1 185 ? 5.886 8.814 -8.624 1.00 84.69 185 MET A CA 1
ATOM 1460 C C . MET A 1 185 ? 5.801 10.315 -8.373 1.00 84.69 185 MET A C 1
ATOM 1462 O O . MET A 1 185 ? 5.598 10.731 -7.233 1.00 84.69 185 MET A O 1
ATOM 1466 N N . ARG A 1 186 ? 5.916 11.154 -9.411 1.00 86.44 186 ARG A N 1
ATOM 1467 C CA . ARG A 1 186 ? 5.724 12.608 -9.274 1.00 86.44 186 ARG A CA 1
ATOM 1468 C C . ARG A 1 186 ? 4.299 12.938 -8.845 1.00 86.44 186 ARG A C 1
ATOM 1470 O O . ARG A 1 186 ? 4.113 13.792 -7.975 1.00 86.44 186 ARG A O 1
ATOM 1477 N N . LEU A 1 187 ? 3.304 12.270 -9.429 1.00 89.19 187 LEU A N 1
ATOM 1478 C CA . LEU A 1 187 ? 1.898 12.446 -9.075 1.00 89.19 187 LEU A CA 1
ATOM 1479 C C . LEU A 1 187 ? 1.641 12.062 -7.611 1.00 89.19 187 LEU A C 1
ATOM 1481 O O . LEU A 1 187 ? 1.096 12.873 -6.859 1.00 89.19 187 LEU A O 1
ATOM 1485 N N . VAL A 1 188 ? 2.086 10.875 -7.199 1.00 89.75 188 VAL A N 1
ATOM 1486 C CA . VAL A 1 188 ? 1.975 10.351 -5.833 1.00 89.75 188 VAL A CA 1
ATOM 1487 C C . VAL A 1 188 ? 2.722 11.251 -4.856 1.00 89.75 188 VAL A C 1
ATOM 1489 O O . VAL A 1 188 ? 2.141 11.679 -3.866 1.00 89.75 188 VAL A O 1
ATOM 1492 N N . THR A 1 189 ? 3.960 11.649 -5.156 1.00 89.06 189 THR A N 1
ATOM 1493 C CA . THR A 1 189 ? 4.755 12.551 -4.302 1.00 89.06 189 THR A CA 1
ATOM 1494 C C . THR A 1 189 ? 4.031 13.873 -4.050 1.00 89.06 189 THR A C 1
ATOM 1496 O O . THR A 1 189 ? 3.920 14.312 -2.903 1.00 89.06 189 THR A O 1
ATOM 1499 N N . ARG A 1 190 ? 3.487 14.499 -5.105 1.00 90.25 190 ARG A N 1
ATOM 1500 C CA . ARG A 1 190 ? 2.732 15.764 -5.005 1.00 90.25 190 ARG A CA 1
ATOM 1501 C C . ARG A 1 190 ? 1.419 15.613 -4.236 1.00 90.25 190 ARG A C 1
ATOM 1503 O O . ARG A 1 190 ? 0.957 16.569 -3.616 1.00 90.25 190 ARG A O 1
ATOM 1510 N N . ASN A 1 191 ? 0.813 14.428 -4.273 1.00 90.62 191 ASN A N 1
ATOM 1511 C CA . ASN A 1 191 ? -0.501 14.159 -3.689 1.00 90.62 191 ASN A CA 1
ATOM 1512 C C . ASN A 1 191 ? -0.456 13.271 -2.441 1.00 90.62 191 ASN A C 1
ATOM 1514 O O . ASN A 1 191 ? -1.514 12.905 -1.939 1.00 90.62 191 ASN A O 1
ATOM 1518 N N . MET A 1 192 ? 0.725 12.969 -1.893 1.00 91.75 192 MET A N 1
ATOM 1519 C CA . MET A 1 192 ? 0.877 12.018 -0.784 1.00 91.75 192 MET A CA 1
ATOM 1520 C C . MET A 1 192 ? 0.035 12.400 0.441 1.00 91.75 192 MET A C 1
ATOM 1522 O O . MET A 1 192 ? -0.440 11.540 1.173 1.00 91.75 192 MET A O 1
ATOM 1526 N N . TRP A 1 193 ? -0.230 13.693 0.638 1.00 91.06 193 TRP A N 1
ATOM 1527 C CA . TRP A 1 193 ? -1.111 14.188 1.698 1.00 91.06 193 TRP A CA 1
ATOM 1528 C C . TRP A 1 193 ? -2.553 13.653 1.611 1.00 91.06 193 TRP A C 1
ATOM 1530 O O . TRP A 1 193 ? -3.203 13.514 2.645 1.00 91.06 193 TRP A O 1
ATOM 1540 N N . LYS A 1 194 ? -3.045 13.318 0.408 1.00 93.06 194 LYS A N 1
ATOM 1541 C CA . LYS A 1 194 ? -4.350 12.663 0.178 1.00 93.06 194 LYS A CA 1
ATOM 1542 C C . LYS A 1 194 ? -4.321 11.173 0.518 1.00 93.06 194 LYS A C 1
ATOM 1544 O O . LYS A 1 194 ? -5.372 10.576 0.709 1.00 93.06 194 LYS A O 1
ATOM 1549 N N . HIS A 1 195 ? -3.124 10.601 0.603 1.00 94.31 195 HIS A N 1
ATOM 1550 C CA . HIS A 1 195 ? -2.852 9.198 0.902 1.00 94.31 195 HIS A CA 1
ATOM 1551 C C . HIS A 1 195 ? -2.160 9.059 2.264 1.00 94.31 195 HIS A C 1
ATOM 1553 O O . HIS A 1 195 ? -1.293 8.215 2.460 1.00 94.31 195 HIS A O 1
ATOM 1559 N N . THR A 1 196 ? -2.494 9.955 3.195 1.00 93.00 196 THR A N 1
ATOM 1560 C CA . THR A 1 196 ? -1.908 10.018 4.535 1.00 93.00 196 THR A CA 1
ATOM 1561 C C . THR A 1 196 ? -3.008 9.974 5.590 1.00 93.00 196 THR A C 1
ATOM 1563 O O . THR A 1 196 ? -4.018 10.679 5.480 1.00 93.00 196 THR A O 1
ATOM 1566 N N . PHE A 1 197 ? -2.758 9.206 6.645 1.00 91.88 197 PHE A N 1
ATOM 1567 C CA . PHE A 1 197 ? -3.559 9.108 7.859 1.00 91.88 197 PHE A CA 1
ATOM 1568 C C . PHE A 1 197 ? -2.759 9.688 9.036 1.00 91.88 197 PHE A C 1
ATOM 1570 O O . PHE A 1 197 ? -1.580 9.366 9.183 1.00 91.88 197 PHE A O 1
ATOM 1577 N N . ARG A 1 198 ? -3.346 10.566 9.857 1.00 90.38 198 ARG A N 1
ATOM 1578 C CA . ARG A 1 198 ? -2.665 11.213 10.992 1.00 90.38 198 ARG A CA 1
ATOM 1579 C C . ARG A 1 198 ? -3.373 10.917 12.311 1.00 90.38 198 ARG A C 1
ATOM 1581 O O . ARG A 1 198 ? -4.502 11.357 12.523 1.00 90.38 198 ARG A O 1
ATOM 1588 N N . LEU A 1 199 ? -2.664 10.261 13.227 1.00 84.88 199 LEU A N 1
ATOM 1589 C CA . LEU A 1 199 ? -3.156 9.987 14.578 1.00 84.88 199 LEU A CA 1
ATOM 1590 C C . LEU A 1 199 ? -3.524 11.287 15.315 1.00 84.88 199 LEU A C 1
ATOM 1592 O O . LEU A 1 199 ? -2.814 12.291 15.217 1.00 84.88 199 LEU A O 1
ATOM 1596 N N . GLY A 1 200 ? -4.647 11.261 16.037 1.00 79.06 200 GLY A N 1
ATOM 1597 C CA . GLY A 1 200 ? -5.170 12.357 16.866 1.00 79.06 200 GLY A CA 1
ATOM 1598 C C . GLY A 1 200 ? -5.756 13.556 16.112 1.00 79.06 200 GLY A C 1
ATOM 1599 O O . GLY A 1 200 ? -6.315 14.449 16.739 1.00 79.06 200 GLY A O 1
ATOM 1600 N N . LYS A 1 201 ? -5.607 13.618 14.782 1.00 76.75 201 LYS A N 1
ATOM 1601 C CA . LYS A 1 201 ? -6.344 14.568 13.931 1.00 76.75 201 LYS A CA 1
ATOM 1602 C C . LYS A 1 201 ? -7.444 13.867 13.142 1.00 76.75 201 LYS A C 1
ATOM 1604 O O . LYS A 1 201 ? -8.506 14.444 12.939 1.00 76.75 201 LYS A O 1
ATOM 1609 N N . ASP A 1 202 ? -7.137 12.670 12.655 1.00 75.25 202 ASP A N 1
ATOM 1610 C CA . ASP A 1 202 ? -8.049 11.833 11.882 1.00 75.25 202 ASP A CA 1
ATOM 1611 C C . ASP A 1 202 ? -8.684 10.707 12.732 1.00 75.25 202 ASP A C 1
ATOM 1613 O O . ASP A 1 202 ? -9.352 9.844 12.178 1.00 75.25 202 ASP A O 1
ATOM 1617 N N . LEU A 1 203 ? -8.435 10.699 14.048 1.00 60.06 203 LEU A N 1
ATOM 1618 C CA . LEU A 1 203 ? -9.029 9.827 15.074 1.00 60.06 203 LEU A CA 1
ATOM 1619 C C . LEU A 1 203 ? -9.532 10.707 16.209 1.00 60.06 203 LEU A C 1
ATOM 1621 O O . LEU A 1 203 ? -10.584 10.373 16.788 1.00 60.06 203 LEU A O 1
#

Foldseek 3Di:
DQLLVQQLQQVLQCLVFPDFDDWDWDDDDPVQQKTKTWGAWGQDPSVRGIFTKIWIFGRDPDLCQVVQLVVLLQQVLLLRLCVVQPVVCVVQEWSYKAFEAEQVRGGGTMMTTDLCNRVVWDKDDWAADDVSSCVLLDVQFADPVCSRHQWIDGHNDIHGDDPPPRGPPPPPPPSLVPHPSVVSSVVCSVCNVSRYDYPPVSD

Secondary structure (DSSP, 8-state):
--HHHHHHHHHHHHHHH--PPPPEEEEEETTTTEEEEEEEEEEETTTTEEEEEEEEEE--SS-HHHHHHHHHHHHHHHHHHHHHH-GGGTTTS-S-EEEEE-TTS-EEEEEEE-TTTTTTS-EEEEEPPPHHHHHHH-GGGS-TTTTTTSEEEETTEEEE---TT-S-TT-HHHHHHHSHHHHHHHHHHHHGGGGEEETTT--